Protein AF-0000000080301962 (afdb_homodimer)

InterPro domains:
  IPR038765 Papain-like cysteine peptidase superfamily [SSF54001] (16-152)

Radius of gyration: 23.12 Å; Cα contacts (8 Å, |Δi|>4): 448; chains: 2; bounding box: 55×65×59 Å

pLDDT: mean 77.44, std 20.96, range [24.98, 98.06]

Organism: Piscinibacter sakaiensis (NCBI:txid1547922)

Secondary structure (DSSP, 8-state):
-HHHHHHHHHHTT--HHHHT-----EEEETTEEEEEETTEEEEEEGGGGTSSS----EEEETTS-HHHHHHHHHHHHTT---S--HHHHHHHHHHHHTT---S--HHHHHHHHHHHHHHHHHHHHHHHHS--S-TT-SS---HHHHHH-TTEEEEPGGGGS--TT-/-HHHHHHHHHHTT--HHHHT-----EEEETTEEEEEETTEEEEEEGGGGTSSS----EEEETTS-HHHHHHHHHHHHTT---S--HHHHHHHHHHHHTT---S--HHHHHHHHHHHHHHHHHHHHHHHHS--S-TT-SS---HHHHHH-TTEEEEP-GGGS--TT-

Solvent-accessible surface area (backbone atoms only — not comparable to full-atom values): 18555 Å² total; per-residue (Å²): 112,55,66,58,38,23,49,53,32,42,73,71,67,41,55,70,83,36,14,68,45,62,71,37,65,38,69,61,56,93,61,28,27,40,33,40,51,100,84,44,34,43,79,44,54,51,60,72,54,65,62,73,90,60,86,82,83,50,69,42,51,76,85,47,50,72,50,53,51,47,47,26,31,33,48,40,33,66,52,32,46,29,60,63,52,52,62,53,49,46,43,45,48,45,44,60,66,62,52,78,66,75,74,92,58,60,65,61,51,52,38,49,62,43,11,43,19,27,32,43,50,47,52,17,41,22,72,69,66,77,44,70,77,56,88,76,42,83,77,46,40,30,31,31,54,61,61,66,27,81,71,40,41,78,49,82,63,61,78,77,44,74,62,80,80,116,112,53,66,61,40,25,51,52,32,40,73,71,67,42,54,71,86,35,14,67,45,60,72,38,64,38,70,60,56,95,61,28,26,40,32,40,48,97,80,43,34,43,78,42,54,52,59,71,54,62,66,69,89,59,85,84,83,50,68,41,50,76,86,47,51,73,48,52,51,47,48,25,31,32,48,42,34,66,53,32,45,28,60,62,54,52,60,53,50,45,43,46,47,44,44,59,65,62,53,79,77,77,74,90,59,60,65,60,51,51,36,48,62,44,12,42,20,26,32,44,51,46,51,17,41,22,73,70,64,78,45,71,78,56,88,76,45,82,76,45,39,31,31,33,52,61,62,65,27,81,70,40,40,79,48,85,64,63,79,77,46,74,64,79,80,116

Sequence (332 aa):
MSKAIEHVQLTAGFDAWHAQWHHAAVYVGNNLICEAQLWGVRIASVFKYAAGTHLIRFRRDTALDDLGSCKVALEAALKLRYGYDWRSVVQLLTQAKWGWRGGSGRPRQLSERATLCSQLYADAYGVVTASTLDSRAEAGVTPAHLSVNKTLSDLPMAWLSLDPSHMSKAIEHVQLTAGFDAWHAQWHHAAVYVGNNLICEAQLWGVRIASVFKYAAGTHLIRFRRDTALDDLGSCKVALEAALKLRYGYDWRSVVQLLTQAKWGWRGGSGRPRQLSERATLCSQLYADAYGVVTASTLDSRAEAGVTPAHLSVNKTLSDLPMAWLSLDPSH

Foldseek 3Di:
DQVLQLVVCVVVPFDNVLSNDQADWQDQDPQKTWWQAPQFIDIDGVCVQVPDDDDDWDKDQPVDDPVLSNQLSVQLVVRRDDDRCVVVVVVVVCCVVVCPDDDPPPPLVSLCRQARGVQSSQVSNCVSPVDGQDPPPPNHQGSSSVVVGPSMDTDDPCVVPPPVPD/DQVLQLVVCVVVPFDNVLSNDQADWQDQDPQKTWWAAPQFIDIDGVCVQVPDDDDDWDKDQPVDDPVLSNQLSVQLVVRRDDDRCVVVVVVVVCCVPVCPDDDPPPPLVSLCRQARGVQSSQVSNCVSPVDGQDPPCPNHQGSSSVVVGPSMDTDDPCVVVPPVPD

Structure (mmCIF, N/CA/C/O backbone):
data_AF-0000000080301962-model_v1
#
loop_
_entity.id
_entity.type
_entity.pdbx_description
1 polymer 'Gll2269 protein'
#
loop_
_atom_site.group_PDB
_atom_site.id
_atom_site.type_symbol
_atom_site.label_atom_id
_atom_site.label_alt_id
_atom_site.label_comp_id
_atom_site.label_asym_id
_atom_site.label_entity_id
_atom_site.label_seq_id
_atom_site.pdbx_PDB_ins_code
_atom_site.Cartn_x
_atom_site.Cartn_y
_atom_site.Cartn_z
_atom_site.occupancy
_atom_site.B_iso_or_equiv
_atom_site.auth_seq_id
_atom_site.auth_comp_id
_atom_site.auth_asym_id
_atom_site.auth_atom_id
_atom_site.pdbx_PDB_model_num
ATOM 1 N N . MET A 1 1 ? -11.945 -24.797 0.533 1 58.84 1 MET A N 1
ATOM 2 C CA . MET A 1 1 ? -11.586 -23.906 -0.571 1 58.84 1 MET A CA 1
ATOM 3 C C . MET A 1 1 ? -10.281 -24.344 -1.22 1 58.84 1 MET A C 1
ATOM 5 O O . MET A 1 1 ? -10.195 -24.453 -2.445 1 58.84 1 MET A O 1
ATOM 9 N N . SER A 1 2 ? -9.438 -24.969 -0.532 1 75.06 2 SER A N 1
ATOM 10 C CA . SER A 1 2 ? -8.133 -25.375 -1.038 1 75.06 2 SER A CA 1
ATOM 11 C C . SER A 1 2 ? -8.25 -26.562 -1.98 1 75.06 2 SER A C 1
ATOM 13 O O . SER A 1 2 ? -7.676 -26.562 -3.072 1 75.06 2 SER A O 1
ATOM 15 N N . LYS A 1 3 ? -9.195 -27.469 -1.658 1 79.38 3 LYS A N 1
ATOM 16 C CA . LYS A 1 3 ? -9.312 -28.656 -2.496 1 79.38 3 LYS A CA 1
ATOM 17 C C . LYS A 1 3 ? -9.953 -28.328 -3.842 1 79.38 3 LYS A C 1
ATOM 19 O O . LYS A 1 3 ? -9.586 -28.906 -4.867 1 79.38 3 LYS A O 1
ATOM 24 N N . ALA A 1 4 ? -10.836 -27.438 -3.799 1 83.44 4 ALA A N 1
ATOM 25 C CA . ALA A 1 4 ? -11.492 -27.016 -5.027 1 83.44 4 ALA A CA 1
ATOM 26 C C . ALA A 1 4 ? -10.508 -26.328 -5.969 1 83.44 4 ALA A C 1
ATOM 28 O O . ALA A 1 4 ? -10.516 -26.578 -7.176 1 83.44 4 ALA A O 1
ATOM 29 N N . ILE A 1 5 ? -9.656 -25.594 -5.473 1 87.06 5 ILE A N 1
ATOM 30 C CA . ILE A 1 5 ? -8.664 -24.891 -6.277 1 87.06 5 ILE A CA 1
ATOM 31 C C . ILE A 1 5 ? -7.691 -25.891 -6.891 1 87.06 5 ILE A C 1
ATOM 33 O O . ILE A 1 5 ? -7.367 -25.812 -8.078 1 87.06 5 ILE A O 1
ATOM 37 N N . GLU A 1 6 ? -7.305 -26.812 -6.098 1 91.81 6 GLU A N 1
ATOM 38 C CA . GLU A 1 6 ? -6.422 -27.859 -6.613 1 91.81 6 GLU A CA 1
ATOM 39 C C . GLU A 1 6 ? -7.07 -28.609 -7.773 1 91.81 6 GLU A C 1
ATOM 41 O O . GLU A 1 6 ? -6.438 -28.844 -8.805 1 91.81 6 GLU A O 1
ATOM 46 N N . HIS A 1 7 ? -8.281 -28.938 -7.551 1 89.56 7 HIS A N 1
ATOM 47 C CA . HIS A 1 7 ? -9.008 -29.672 -8.578 1 89.56 7 HIS A CA 1
ATOM 48 C C . HIS A 1 7 ? -9.102 -28.859 -9.867 1 89.56 7 HIS A C 1
ATOM 50 O O . HIS A 1 7 ? -8.852 -29.391 -10.953 1 89.56 7 HIS A O 1
ATOM 56 N N . VAL A 1 8 ? -9.391 -27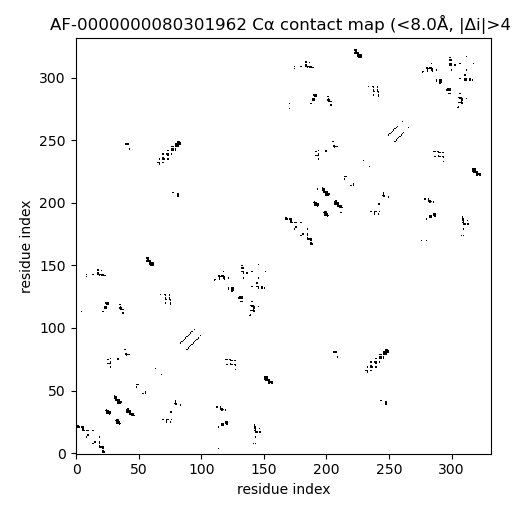.656 -9.789 1 86.44 8 VAL A N 1
ATOM 57 C CA . VAL A 1 8 ? -9.516 -26.781 -10.945 1 86.44 8 VAL A CA 1
ATOM 58 C C . VAL A 1 8 ? -8.172 -26.656 -11.656 1 86.44 8 VAL A C 1
ATOM 60 O O . VAL A 1 8 ? -8.102 -26.703 -12.891 1 86.44 8 VAL A O 1
ATOM 63 N N . GLN A 1 9 ? -7.16 -26.656 -10.922 1 90.5 9 GLN A N 1
ATOM 64 C CA . GLN A 1 9 ? -5.832 -26.5 -11.5 1 90.5 9 GLN A CA 1
ATOM 65 C C . GLN A 1 9 ? -5.367 -27.797 -12.164 1 90.5 9 GLN A C 1
ATOM 67 O O . GLN A 1 9 ? -4.734 -27.766 -13.227 1 90.5 9 GLN A O 1
ATOM 72 N N . LEU A 1 10 ? -5.82 -28.891 -11.594 1 93.19 10 LEU A N 1
ATOM 73 C CA . LEU A 1 10 ? -5.535 -30.172 -12.227 1 93.19 10 LEU A CA 1
ATOM 74 C C . LEU A 1 10 ? -6.293 -30.312 -13.539 1 93.19 10 LEU A C 1
ATOM 76 O O . LEU A 1 10 ? -5.723 -30.719 -14.547 1 93.19 10 LEU A O 1
ATOM 80 N N . THR A 1 11 ? -7.457 -29.859 -13.523 1 90.25 11 THR A N 1
ATOM 81 C CA . THR A 1 11 ? -8.297 -29.969 -14.703 1 90.25 11 THR A CA 1
ATOM 82 C C . THR A 1 11 ? -7.816 -29.016 -15.797 1 90.25 11 THR A C 1
ATOM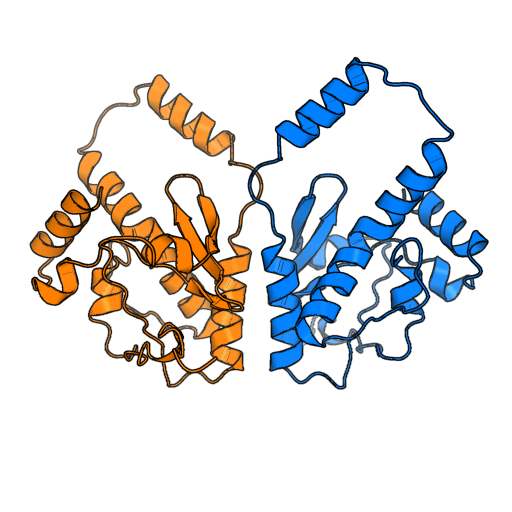 84 O O . THR A 1 11 ? -7.957 -29.297 -16.984 1 90.25 11 THR A O 1
ATOM 87 N N . ALA A 1 12 ? -7.168 -27.984 -15.406 1 87.56 12 ALA A N 1
ATOM 88 C CA . ALA A 1 12 ? -6.637 -27 -16.344 1 87.56 12 ALA A CA 1
ATOM 89 C C . ALA A 1 12 ? -5.305 -27.469 -16.922 1 87.56 12 ALA A C 1
ATOM 91 O O . ALA A 1 12 ? -4.723 -26.781 -17.781 1 87.56 12 ALA A O 1
ATOM 92 N N . GLY A 1 13 ? -4.742 -28.625 -16.453 1 91.94 13 GLY A N 1
ATOM 93 C CA . GLY A 1 13 ? -3.592 -29.234 -17.078 1 91.94 13 GLY A CA 1
ATOM 94 C C . GLY A 1 13 ? -2.312 -29.078 -16.281 1 91.94 13 GLY A C 1
ATOM 95 O O . GLY A 1 13 ? -1.243 -29.516 -16.719 1 91.94 13 GLY A O 1
ATOM 96 N N . PHE A 1 14 ? -2.393 -28.5 -15.125 1 93.56 14 PHE A N 1
ATOM 97 C CA . PHE A 1 14 ? -1.199 -28.375 -14.297 1 93.56 14 PHE A CA 1
ATOM 98 C C . PHE A 1 14 ? -0.858 -29.719 -13.648 1 93.56 14 PHE A C 1
ATOM 100 O O . PHE A 1 14 ? -1.753 -30.469 -13.266 1 93.56 14 PHE A O 1
ATOM 107 N N . ASP A 1 15 ? 0.478 -29.953 -13.602 1 96.31 15 ASP A N 1
ATOM 108 C CA . ASP A 1 15 ? 0.857 -31.172 -12.891 1 96.31 15 ASP A CA 1
ATOM 109 C C . ASP A 1 15 ? 0.632 -31.016 -11.383 1 96.31 15 ASP A C 1
ATOM 111 O O . ASP A 1 15 ? 0.307 -29.938 -10.906 1 96.31 15 ASP A O 1
ATOM 115 N N . ALA A 1 16 ? 0.796 -32.094 -10.633 1 95.88 16 ALA A N 1
ATOM 116 C CA . ALA A 1 16 ? 0.448 -32.156 -9.211 1 95.88 16 ALA A CA 1
ATOM 117 C C . ALA A 1 16 ? 1.314 -31.219 -8.391 1 95.88 16 ALA A C 1
ATOM 119 O O . ALA A 1 16 ? 0.845 -30.625 -7.418 1 95.88 16 ALA A O 1
ATOM 120 N N . TRP A 1 17 ? 2.557 -31.047 -8.766 1 95.94 17 TRP A N 1
ATOM 121 C CA . TRP A 1 17 ? 3.482 -30.203 -8.023 1 95.94 17 TRP A CA 1
ATOM 122 C C . TRP A 1 17 ? 3.025 -28.75 -8.039 1 95.94 17 TRP A C 1
ATOM 124 O O . TRP A 1 17 ? 3.086 -28.062 -7.016 1 95.94 17 TRP A O 1
ATOM 134 N N . HIS A 1 18 ? 2.57 -28.344 -9.125 1 95.88 18 HIS A N 1
ATOM 135 C CA . HIS A 1 18 ? 2.15 -26.953 -9.258 1 95.88 18 HIS A CA 1
ATOM 136 C C . HIS A 1 18 ? 0.694 -26.781 -8.852 1 95.88 18 HIS A C 1
ATOM 138 O O . HIS A 1 18 ? 0.319 -25.734 -8.312 1 95.88 18 HIS A O 1
ATOM 144 N N . ALA A 1 19 ? -0.125 -27.766 -9.023 1 94.81 19 ALA A N 1
ATOM 145 C CA . ALA A 1 19 ? -1.556 -27.688 -8.742 1 94.81 19 ALA A CA 1
ATOM 146 C C . ALA A 1 19 ? -1.821 -27.672 -7.242 1 94.81 19 ALA A C 1
ATOM 148 O O . ALA A 1 19 ? -2.902 -27.281 -6.801 1 94.81 19 ALA A O 1
ATOM 149 N N . GLN A 1 20 ? -0.903 -28.016 -6.426 1 94.94 20 GLN A N 1
ATOM 150 C CA . GLN A 1 20 ? -1.106 -28.156 -4.988 1 94.94 20 GLN A CA 1
ATOM 151 C C . GLN A 1 20 ? -1.169 -26.797 -4.309 1 94.94 20 GLN A C 1
ATOM 153 O O . GLN A 1 20 ? -1.611 -26.688 -3.162 1 94.94 20 GLN A O 1
ATOM 158 N N . TRP A 1 21 ? -0.683 -25.75 -4.934 1 94.38 21 TRP A N 1
ATOM 159 C CA . TRP A 1 21 ? -0.681 -24.422 -4.352 1 94.38 21 TRP A CA 1
ATOM 160 C C . TRP A 1 21 ? -2.061 -23.781 -4.453 1 94.38 21 TRP A C 1
ATOM 162 O O . TRP A 1 21 ? -2.613 -23.656 -5.551 1 94.38 21 TRP A O 1
ATOM 172 N N . HIS A 1 22 ? -2.58 -23.281 -3.326 1 90.38 22 HIS A N 1
ATOM 173 C CA . HIS A 1 22 ? -3.973 -22.844 -3.348 1 90.38 22 HIS A CA 1
ATOM 174 C C . HIS A 1 22 ? -4.098 -21.375 -2.98 1 90.38 22 HIS A C 1
ATOM 176 O O . HIS A 1 22 ? -5.176 -20.781 -3.115 1 90.38 22 HIS A O 1
ATOM 182 N N . HIS A 1 23 ? -3.053 -20.812 -2.43 1 91 23 HIS A N 1
ATOM 183 C CA . HIS A 1 23 ? -3.076 -19.391 -2.062 1 91 23 HIS A CA 1
ATOM 184 C C . HIS A 1 23 ? -1.78 -18.703 -2.463 1 91 23 HIS A C 1
ATOM 186 O O . HIS A 1 23 ? -0.72 -19.328 -2.502 1 91 23 HIS A O 1
ATOM 192 N N . ALA A 1 24 ? -1.887 -17.469 -2.811 1 94.25 24 ALA A N 1
ATOM 193 C CA . ALA A 1 24 ? -0.731 -16.625 -3.092 1 94.25 24 ALA A CA 1
ATOM 194 C C . ALA A 1 24 ? -0.891 -15.25 -2.451 1 94.25 24 ALA A C 1
ATOM 196 O O . ALA A 1 24 ? -2.01 -14.75 -2.303 1 94.25 24 ALA A O 1
ATOM 197 N N . ALA A 1 25 ? 0.19 -14.727 -2.07 1 94.88 25 ALA A N 1
ATOM 198 C CA . ALA A 1 25 ? 0.242 -13.398 -1.47 1 94.88 25 ALA A CA 1
ATOM 199 C C . ALA A 1 25 ? 1.499 -12.648 -1.901 1 94.88 25 ALA A C 1
ATOM 201 O O . ALA A 1 25 ? 2.416 -13.242 -2.473 1 94.88 25 ALA A O 1
ATOM 202 N N . VAL A 1 26 ? 1.473 -11.352 -1.676 1 96.5 26 VAL A N 1
ATOM 203 C CA . VAL A 1 26 ? 2.623 -10.508 -1.988 1 96.5 26 VAL A CA 1
ATOM 204 C C . VAL A 1 26 ? 3.34 -10.109 -0.699 1 96.5 26 VAL A C 1
ATOM 206 O O . VAL A 1 26 ? 2.734 -9.523 0.198 1 96.5 26 VAL A O 1
ATOM 209 N N . TYR A 1 27 ? 4.617 -10.555 -0.625 1 95.94 27 TYR A N 1
ATOM 210 C CA . TYR A 1 27 ? 5.422 -10.086 0.499 1 95.94 27 TYR A CA 1
ATOM 211 C C . TYR A 1 27 ? 5.688 -8.594 0.401 1 95.94 27 TYR A C 1
ATOM 213 O O . TYR A 1 27 ? 6.129 -8.102 -0.641 1 95.94 27 TYR A O 1
ATOM 221 N N . VAL A 1 28 ? 5.414 -7.871 1.499 1 96 28 VAL A N 1
ATOM 222 C CA . VAL A 1 28 ? 5.527 -6.418 1.414 1 96 28 VAL A CA 1
ATOM 223 C C . VAL A 1 28 ? 6.543 -5.918 2.438 1 96 28 VAL A C 1
ATOM 225 O O . VAL A 1 28 ? 6.621 -4.719 2.715 1 96 28 VAL A O 1
ATOM 228 N N . GLY A 1 29 ? 7.324 -6.785 3.002 1 91.94 29 GLY A N 1
ATOM 229 C CA . GLY A 1 29 ? 8.367 -6.406 3.938 1 91.94 29 GLY A CA 1
ATOM 230 C C . GLY A 1 29 ? 7.949 -6.535 5.391 1 91.94 29 GLY A C 1
ATOM 231 O O . GLY A 1 29 ? 6.758 -6.613 5.691 1 91.94 29 GLY A O 1
ATOM 232 N N . ASN A 1 30 ? 8.953 -6.645 6.238 1 90.38 30 ASN A N 1
ATOM 233 C CA . ASN A 1 30 ? 8.766 -6.664 7.684 1 90.38 30 ASN A CA 1
ATOM 234 C C . ASN A 1 30 ? 7.832 -7.793 8.109 1 90.38 30 ASN A C 1
ATOM 236 O O . ASN A 1 30 ? 6.922 -7.582 8.914 1 90.38 30 ASN A O 1
ATOM 240 N N . ASN A 1 31 ? 7.938 -8.891 7.449 1 90.56 31 ASN A N 1
ATOM 241 C CA . ASN A 1 31 ? 7.191 -10.109 7.742 1 90.56 31 ASN A CA 1
ATOM 242 C C . ASN A 1 31 ? 5.699 -9.93 7.473 1 90.56 31 ASN A C 1
ATOM 244 O O . ASN A 1 31 ? 4.867 -10.602 8.086 1 90.56 31 ASN A O 1
ATOM 248 N N . LEU A 1 32 ? 5.383 -8.961 6.617 1 93.06 32 LEU A N 1
ATOM 249 C CA . LEU A 1 32 ? 3.988 -8.734 6.242 1 93.06 32 LEU A CA 1
ATOM 250 C C . LEU A 1 32 ? 3.736 -9.172 4.801 1 93.06 32 LEU A C 1
ATOM 252 O O . LEU A 1 32 ? 4.633 -9.086 3.959 1 93.06 32 LEU A O 1
ATOM 256 N N . ILE A 1 33 ? 2.484 -9.625 4.621 1 93.88 33 ILE A N 1
ATOM 257 C CA . ILE A 1 33 ? 2.033 -9.984 3.281 1 93.88 33 ILE A CA 1
ATOM 258 C C . ILE A 1 33 ? 0.735 -9.242 2.961 1 93.88 33 ILE A C 1
ATOM 260 O O . ILE A 1 33 ? -0.041 -8.922 3.863 1 93.88 33 ILE A O 1
ATOM 264 N N . CYS A 1 34 ? 0.594 -8.914 1.737 1 93.06 34 CYS A N 1
ATOM 265 C CA . CYS A 1 34 ? -0.642 -8.398 1.16 1 93.06 34 CYS A CA 1
ATOM 266 C C . CYS A 1 34 ? -1.386 -9.484 0.399 1 93.06 34 CYS A C 1
ATOM 268 O O . CYS A 1 34 ? -0.834 -10.094 -0.521 1 93.06 34 CYS A O 1
ATOM 270 N N . GLU A 1 35 ? -2.643 -9.742 0.749 1 91.31 35 GLU A N 1
ATOM 271 C CA . GLU A 1 35 ? -3.35 -10.852 0.128 1 91.31 35 GLU A CA 1
ATOM 272 C C . GLU A 1 35 ? -4.805 -10.492 -0.165 1 91.31 35 GLU A C 1
ATOM 274 O O . GLU A 1 35 ? -5.43 -9.75 0.594 1 91.31 35 GLU A O 1
ATOM 279 N N . ALA A 1 36 ? -5.215 -11.047 -1.305 1 86.88 36 ALA A N 1
ATOM 280 C CA . ALA A 1 36 ? -6.613 -10.891 -1.694 1 86.88 36 ALA A CA 1
ATOM 281 C C . ALA A 1 36 ? -7.453 -12.062 -1.188 1 86.88 36 ALA A C 1
ATOM 283 O O . ALA A 1 36 ? -7.051 -13.219 -1.307 1 86.88 36 ALA A O 1
ATOM 284 N N . GLN A 1 37 ? -8.547 -11.672 -0.571 1 80.12 37 GLN A N 1
ATOM 285 C CA . GLN A 1 37 ? -9.57 -12.617 -0.146 1 80.12 37 GLN A CA 1
ATOM 286 C C . GLN A 1 37 ? -10.938 -12.242 -0.718 1 80.12 37 GLN A C 1
ATOM 288 O O . GLN A 1 37 ? -11.055 -11.266 -1.462 1 80.12 37 GLN A O 1
ATOM 293 N N . LEU A 1 38 ? -11.867 -13.109 -0.438 1 71.12 38 LEU A N 1
ATOM 294 C CA . LEU A 1 38 ? -13.203 -12.906 -0.981 1 71.12 38 LEU A CA 1
ATOM 295 C C . LEU A 1 38 ? -13.711 -11.508 -0.65 1 71.12 38 LEU A C 1
ATOM 297 O O . LEU A 1 38 ? -14.391 -10.875 -1.468 1 71.12 38 LEU A O 1
ATOM 301 N N . TRP A 1 39 ? -13.273 -11.008 0.467 1 69.12 39 TRP A N 1
ATOM 302 C CA . TRP A 1 39 ? -13.859 -9.758 0.927 1 69.12 39 TRP A CA 1
ATOM 303 C C . TRP A 1 39 ? -12.922 -8.586 0.652 1 69.12 39 TRP A C 1
ATOM 305 O O . TRP A 1 39 ? -13.219 -7.445 1.007 1 69.12 39 TRP A O 1
ATOM 315 N N . GLY A 1 40 ? -11.828 -8.75 0.082 1 76.81 40 GLY A N 1
ATOM 316 C CA . GLY A 1 40 ? -10.93 -7.664 -0.275 1 76.81 40 GLY A CA 1
ATOM 317 C C . GLY A 1 40 ? -9.469 -7.996 -0.037 1 76.81 40 GLY A C 1
ATOM 318 O O . GLY A 1 40 ? -9.125 -9.148 0.239 1 76.81 40 GLY A O 1
ATOM 319 N N . VAL A 1 41 ? -8.688 -7.031 -0.208 1 86.5 41 VAL A N 1
ATOM 320 C CA . VAL A 1 41 ? -7.25 -7.16 -0.002 1 86.5 41 VAL A CA 1
ATOM 321 C C . VAL A 1 41 ? -6.895 -6.746 1.425 1 86.5 41 VAL A C 1
ATOM 323 O O . VAL A 1 41 ? -7.414 -5.758 1.94 1 86.5 41 VAL A O 1
ATOM 326 N N . ARG A 1 42 ? -6.031 -7.555 2.023 1 85.25 42 ARG A N 1
ATOM 327 C CA . ARG A 1 42 ? -5.66 -7.273 3.408 1 85.25 42 ARG A CA 1
ATOM 328 C C . ARG A 1 42 ? -4.172 -7.516 3.635 1 85.25 42 ARG A C 1
ATOM 330 O O . ARG A 1 42 ? -3.512 -8.172 2.828 1 85.25 42 ARG A O 1
ATOM 337 N N . ILE A 1 43 ? -3.76 -6.906 4.785 1 89.25 43 ILE A N 1
ATOM 338 C CA . ILE A 1 43 ? -2.398 -7.16 5.25 1 89.25 43 ILE A CA 1
ATOM 339 C C . ILE A 1 43 ? -2.42 -8.188 6.375 1 89.25 43 ILE A C 1
ATOM 341 O O . ILE A 1 43 ? -3.287 -8.148 7.25 1 89.25 43 ILE A O 1
ATOM 345 N N . ALA A 1 44 ? -1.454 -9.156 6.363 1 88.12 44 ALA A N 1
ATOM 346 C CA . ALA A 1 44 ? -1.306 -10.164 7.406 1 88.12 44 ALA A CA 1
ATOM 347 C C . ALA A 1 44 ? 0.165 -10.492 7.645 1 88.12 44 ALA A C 1
ATOM 349 O O . ALA A 1 44 ? 1.021 -10.188 6.812 1 88.12 44 ALA A O 1
ATOM 350 N N . SER A 1 45 ? 0.386 -10.969 8.797 1 89.88 45 SER A N 1
ATOM 351 C CA . SER A 1 45 ? 1.729 -11.477 9.055 1 89.88 45 SER A CA 1
ATOM 352 C C . SER A 1 45 ? 1.989 -12.773 8.289 1 89.88 45 SER A C 1
ATOM 354 O O . SER A 1 45 ? 1.107 -13.625 8.195 1 89.88 45 SER A O 1
ATOM 356 N N . VAL A 1 46 ? 3.279 -12.922 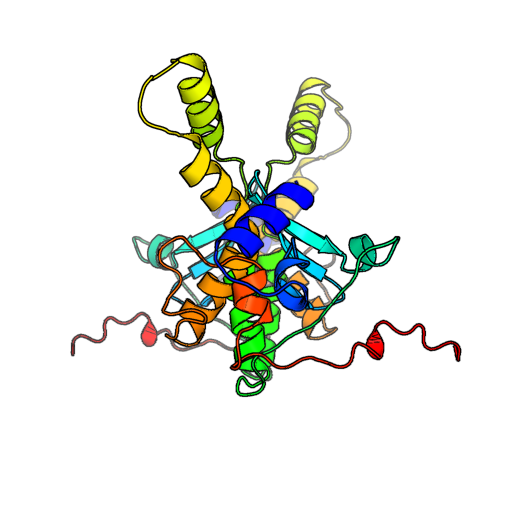7.828 1 87.62 46 VAL A N 1
ATOM 357 C CA . VAL A 1 46 ? 3.66 -14.164 7.16 1 87.62 46 VAL A CA 1
ATOM 358 C C . VAL A 1 46 ? 3.582 -15.328 8.148 1 87.62 46 VAL A C 1
ATOM 360 O O . VAL A 1 46 ? 3.381 -16.484 7.746 1 87.62 46 VAL A O 1
ATOM 363 N N . PHE A 1 47 ? 3.686 -15.07 9.383 1 86.19 47 PHE A N 1
ATOM 364 C CA . PHE A 1 47 ? 3.734 -16.109 10.414 1 86.19 47 PHE A CA 1
ATOM 365 C C . PHE A 1 47 ? 2.369 -16.75 10.594 1 86.19 47 PHE A C 1
ATOM 367 O O . PHE A 1 47 ? 2.262 -17.828 11.18 1 86.19 47 PHE A O 1
ATOM 374 N N . LYS A 1 48 ? 1.336 -16.047 10.188 1 83.5 48 LYS A N 1
ATOM 375 C CA . LYS A 1 48 ? 0.009 -16.656 10.148 1 83.5 48 LYS A CA 1
ATOM 376 C C . LYS A 1 48 ? 0.045 -18 9.43 1 83.5 48 LYS A C 1
ATOM 378 O O . LYS A 1 48 ? -0.745 -18.891 9.742 1 83.5 48 LYS A O 1
ATOM 383 N N . TYR A 1 49 ? 0.94 -18.141 8.484 1 83.44 49 TYR A N 1
ATOM 384 C CA . TYR A 1 49 ? 1.014 -19.359 7.68 1 83.44 49 TYR A CA 1
ATOM 385 C C . TYR A 1 49 ? 2.17 -20.234 8.125 1 83.44 49 TYR A C 1
ATOM 387 O O . TYR A 1 49 ? 2.383 -21.328 7.574 1 83.44 49 TYR A O 1
ATOM 395 N N . ALA A 1 50 ? 2.914 -19.672 9.055 1 77.56 50 ALA A N 1
ATOM 396 C CA . ALA A 1 50 ? 4.039 -20.453 9.562 1 77.56 50 ALA A CA 1
ATOM 397 C C . ALA A 1 50 ? 3.566 -21.5 10.57 1 77.56 50 ALA A C 1
ATOM 399 O O . ALA A 1 50 ? 4.23 -22.531 10.766 1 77.56 50 ALA A O 1
ATOM 400 N N . ALA A 1 51 ? 2.395 -21.047 11.141 1 70.62 51 ALA A N 1
ATOM 401 C CA . ALA A 1 51 ? 1.862 -21.953 12.164 1 70.62 51 ALA A CA 1
ATOM 402 C C . ALA A 1 51 ? 0.977 -23.031 11.539 1 70.62 51 ALA A C 1
ATOM 404 O O . ALA A 1 51 ? 0.138 -22.734 10.68 1 70.62 51 ALA A O 1
ATOM 405 N N . GLY A 1 52 ? 1.526 -24.266 11.461 1 71.75 52 GLY A N 1
ATOM 406 C CA . GLY A 1 52 ? 0.672 -25.344 11 1 71.75 52 GLY A CA 1
ATOM 407 C C . GLY A 1 52 ? 1.314 -26.188 9.914 1 71.75 52 GLY A C 1
ATOM 408 O O . GLY A 1 52 ? 2.527 -26.406 9.93 1 71.75 52 GLY A O 1
ATOM 409 N N . THR A 1 53 ? 0.31 -26.641 9.023 1 79.06 53 THR A N 1
ATOM 410 C CA . THR A 1 53 ? 0.691 -27.641 8.031 1 79.06 53 THR A CA 1
ATOM 411 C C . THR A 1 53 ? 0.756 -27.016 6.637 1 79.06 53 THR A C 1
ATOM 413 O O . THR A 1 53 ? 0.643 -27.734 5.633 1 79.06 53 THR A O 1
ATOM 416 N N . HIS A 1 54 ? 1.032 -25.719 6.594 1 83.75 54 HIS A N 1
ATOM 417 C CA . HIS A 1 54 ? 1.081 -25.109 5.273 1 83.75 54 HIS A CA 1
ATOM 418 C C . HIS A 1 54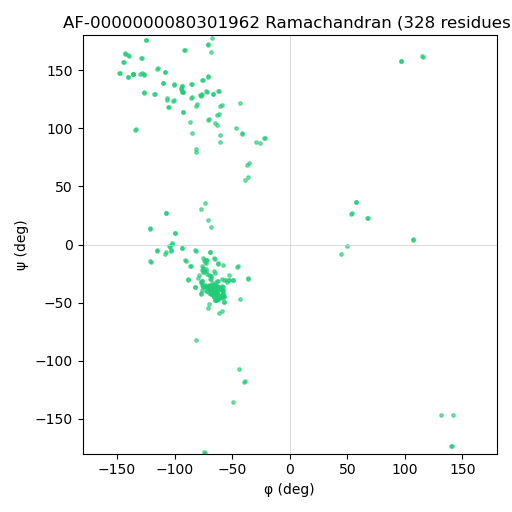 ? 2.455 -25.266 4.637 1 83.75 54 HIS A C 1
ATOM 420 O O . HIS A 1 54 ? 3.479 -25.188 5.32 1 83.75 54 HIS A O 1
ATOM 426 N N . LEU A 1 55 ? 2.438 -25.578 3.369 1 87.88 55 LEU A N 1
ATOM 427 C CA . LEU A 1 55 ? 3.643 -25.469 2.555 1 87.88 55 LEU A CA 1
ATOM 428 C C . LEU A 1 55 ? 3.812 -24.047 2.021 1 87.88 55 LEU A C 1
ATOM 430 O O . LEU A 1 55 ? 2.875 -23.469 1.464 1 87.88 55 LEU A O 1
ATOM 434 N N . ILE A 1 56 ? 4.938 -23.531 2.27 1 90.44 56 ILE A N 1
ATOM 435 C CA . ILE A 1 56 ? 5.203 -22.156 1.859 1 90.44 56 ILE A CA 1
ATOM 436 C C . ILE A 1 56 ? 6.348 -22.125 0.848 1 90.44 56 ILE A C 1
ATOM 438 O O . ILE A 1 56 ? 7.367 -22.797 1.038 1 90.44 56 ILE A O 1
ATOM 442 N N . ARG A 1 57 ? 6.125 -21.484 -0.212 1 92.38 57 ARG A N 1
ATOM 443 C CA . ARG A 1 57 ? 7.121 -21.25 -1.254 1 92.38 57 ARG A CA 1
ATOM 444 C C . ARG A 1 57 ? 7.238 -19.766 -1.583 1 92.38 57 ARG A C 1
ATOM 446 O O . ARG A 1 57 ? 6.227 -19.078 -1.717 1 92.38 57 ARG A O 1
ATOM 453 N N . PHE A 1 58 ? 8.516 -19.25 -1.595 1 93.62 58 PHE A N 1
ATOM 454 C CA . PHE A 1 58 ? 8.766 -17.859 -1.979 1 93.62 58 PHE A CA 1
ATOM 455 C C . PHE A 1 58 ? 9.398 -17.797 -3.365 1 93.62 58 PHE A C 1
ATOM 457 O O . PHE A 1 58 ? 10.406 -18.453 -3.633 1 93.62 58 PHE A O 1
ATOM 464 N N . ARG A 1 59 ? 8.742 -17.016 -4.211 1 95.75 59 ARG A N 1
ATOM 465 C CA . ARG A 1 59 ? 9.273 -16.844 -5.559 1 95.75 59 ARG A CA 1
ATOM 466 C C . ARG A 1 59 ? 9.344 -15.359 -5.922 1 95.75 59 ARG A C 1
ATOM 468 O O . ARG A 1 59 ? 8.508 -14.562 -5.488 1 95.75 59 ARG A O 1
ATOM 475 N N . ARG A 1 60 ? 10.352 -15.016 -6.723 1 94.62 60 ARG A N 1
ATOM 476 C CA . ARG A 1 60 ? 10.539 -13.633 -7.152 1 94.62 60 ARG A CA 1
ATOM 477 C C . ARG A 1 60 ? 11.141 -13.57 -8.547 1 94.62 60 ARG A C 1
ATOM 479 O O . ARG A 1 60 ? 11.812 -14.508 -8.984 1 94.62 60 ARG A O 1
ATOM 486 N N . ASP A 1 61 ? 10.773 -12.562 -9.273 1 96.5 61 ASP A N 1
ATOM 487 C CA . ASP A 1 61 ? 11.523 -12.242 -10.492 1 96.5 61 ASP A CA 1
ATOM 488 C C . ASP A 1 61 ? 12.898 -11.68 -10.156 1 96.5 61 ASP A C 1
ATOM 490 O O . ASP A 1 61 ? 13.023 -10.523 -9.742 1 96.5 61 ASP A O 1
ATOM 494 N N . THR A 1 62 ? 13.93 -12.398 -10.352 1 94.5 62 THR A N 1
ATOM 495 C CA . THR A 1 62 ? 15.281 -12.016 -9.961 1 94.5 62 THR A CA 1
ATOM 496 C C . THR A 1 62 ? 15.828 -10.945 -10.898 1 94.5 62 THR A C 1
ATOM 498 O O . THR A 1 62 ? 16.844 -10.312 -10.602 1 94.5 62 THR A O 1
ATOM 501 N N . ALA A 1 63 ? 15.188 -10.734 -11.984 1 95.94 63 ALA A N 1
ATOM 502 C CA . ALA A 1 63 ? 15.602 -9.672 -12.898 1 95.94 63 ALA A CA 1
ATOM 503 C C . ALA A 1 63 ? 15.211 -8.305 -12.359 1 95.94 63 ALA A C 1
ATOM 505 O O . ALA A 1 63 ? 15.727 -7.277 -12.82 1 95.94 63 ALA A O 1
ATOM 506 N N . LEU A 1 64 ? 14.227 -8.266 -11.453 1 96.06 64 LEU A N 1
ATOM 507 C CA . LEU A 1 64 ? 13.867 -7.008 -10.812 1 96.06 64 LEU A CA 1
ATOM 508 C C . LEU A 1 64 ? 14.867 -6.641 -9.727 1 96.06 64 LEU A C 1
ATOM 510 O O . LEU A 1 64 ? 15.25 -7.488 -8.914 1 96.06 64 LEU A O 1
ATOM 514 N N . ASP A 1 65 ? 15.344 -5.422 -9.812 1 96.69 65 ASP A N 1
ATOM 515 C CA . ASP A 1 65 ? 16.156 -4.949 -8.688 1 96.69 65 ASP A CA 1
ATOM 516 C C . ASP A 1 65 ? 15.281 -4.633 -7.477 1 96.69 65 ASP A C 1
ATOM 518 O O . ASP A 1 65 ? 14.07 -4.848 -7.504 1 96.69 65 ASP A O 1
ATOM 522 N N . ASP A 1 66 ? 15.891 -4.188 -6.426 1 96.31 66 ASP A N 1
ATOM 523 C CA . ASP A 1 66 ? 15.164 -3.939 -5.184 1 96.31 66 ASP A CA 1
ATOM 524 C C . ASP A 1 66 ? 14.062 -2.9 -5.387 1 96.31 66 ASP A C 1
ATOM 526 O O . ASP A 1 66 ? 12.992 -3 -4.789 1 96.31 66 ASP A O 1
ATOM 530 N N . LEU A 1 67 ? 14.359 -1.921 -6.191 1 97.44 67 LEU A N 1
ATOM 531 C CA . LEU A 1 67 ? 13.359 -0.904 -6.473 1 97.44 67 LEU A CA 1
ATOM 532 C C . LEU A 1 67 ? 12.164 -1.507 -7.207 1 97.44 67 LEU A C 1
ATOM 534 O O . LEU A 1 67 ? 11.016 -1.221 -6.871 1 97.44 67 LEU A O 1
ATOM 538 N N . GLY A 1 68 ? 12.461 -2.311 -8.227 1 97.25 68 GLY A N 1
ATOM 539 C CA . GLY A 1 68 ? 11.383 -2.98 -8.938 1 97.25 68 GLY A CA 1
ATOM 540 C C . GLY A 1 68 ? 10.523 -3.848 -8.047 1 97.25 68 GLY A C 1
ATOM 541 O O . GLY A 1 68 ? 9.289 -3.816 -8.133 1 97.25 68 GLY A O 1
ATOM 542 N N . SER A 1 69 ? 11.148 -4.57 -7.172 1 97.38 69 SER A N 1
ATOM 543 C CA . SER A 1 69 ? 10.422 -5.418 -6.234 1 97.38 69 SER A CA 1
ATOM 544 C C . SER A 1 69 ? 9.57 -4.586 -5.277 1 97.38 69 SER A C 1
ATOM 546 O O . SER A 1 69 ? 8.438 -4.953 -4.965 1 97.38 69 SER A O 1
ATOM 548 N N . CYS A 1 70 ? 10.125 -3.533 -4.855 1 97.25 70 CYS A N 1
ATOM 549 C CA . CYS A 1 70 ? 9.391 -2.639 -3.967 1 97.25 70 CYS A CA 1
ATOM 550 C C . CYS A 1 70 ? 8.18 -2.041 -4.676 1 97.25 70 CYS A C 1
ATOM 552 O O . CYS A 1 70 ? 7.105 -1.917 -4.082 1 97.25 70 CYS A O 1
ATOM 554 N N . LYS A 1 71 ? 8.367 -1.666 -5.902 1 98.06 71 LYS A N 1
ATOM 555 C CA . LYS A 1 71 ? 7.258 -1.103 -6.672 1 98.06 71 LYS A CA 1
ATOM 556 C C . LYS A 1 71 ? 6.133 -2.117 -6.836 1 98.06 71 LYS A C 1
ATOM 558 O O . LYS A 1 71 ? 4.953 -1.754 -6.824 1 98.06 71 LYS A O 1
ATOM 563 N N . VAL A 1 72 ? 6.43 -3.377 -7.004 1 97.62 72 VAL A N 1
ATOM 564 C CA . VAL A 1 72 ? 5.402 -4.41 -7.086 1 97.62 72 VAL A CA 1
ATOM 565 C C . VAL A 1 72 ? 4.641 -4.488 -5.766 1 97.62 72 VAL A C 1
ATOM 567 O O . VAL A 1 72 ? 3.41 -4.559 -5.754 1 97.62 72 VAL A O 1
ATOM 570 N N . ALA A 1 73 ? 5.395 -4.5 -4.68 1 97.69 73 ALA A N 1
ATOM 571 C CA . ALA A 1 73 ? 4.77 -4.516 -3.361 1 97.69 73 ALA A CA 1
ATOM 572 C C . ALA A 1 73 ? 3.865 -3.303 -3.166 1 97.69 73 ALA A C 1
ATOM 574 O O . ALA A 1 73 ? 2.754 -3.426 -2.646 1 97.69 73 ALA A O 1
ATOM 575 N N . LEU A 1 74 ? 4.344 -2.146 -3.576 1 97.25 74 LEU A N 1
ATOM 576 C CA . LEU A 1 74 ? 3.562 -0.921 -3.453 1 97.25 74 LEU A CA 1
ATOM 577 C C . LEU A 1 74 ? 2.283 -1.006 -4.277 1 97.25 74 LEU A C 1
ATOM 579 O O . LEU A 1 74 ? 1.197 -0.698 -3.779 1 97.25 74 LEU A O 1
ATOM 583 N N . GLU A 1 75 ? 2.393 -1.461 -5.531 1 95.5 75 GLU A N 1
ATOM 584 C CA . GLU A 1 75 ? 1.217 -1.592 -6.387 1 95.5 75 GLU A CA 1
ATOM 585 C C . GLU A 1 75 ? 0.193 -2.545 -5.777 1 95.5 75 GLU A C 1
ATOM 587 O O . GLU A 1 75 ? -1.014 -2.316 -5.879 1 95.5 75 GLU A O 1
ATOM 592 N N . ALA A 1 76 ? 0.647 -3.584 -5.184 1 94.25 76 ALA A N 1
ATOM 593 C CA . ALA A 1 76 ? -0.261 -4.5 -4.504 1 94.25 76 ALA A CA 1
ATOM 594 C C . ALA A 1 76 ? -0.931 -3.826 -3.311 1 94.25 76 ALA A C 1
ATOM 596 O O . ALA A 1 76 ? -2.141 -3.955 -3.113 1 94.25 76 ALA A O 1
ATOM 597 N N . ALA A 1 77 ? -0.147 -3.102 -2.525 1 93.19 77 ALA A N 1
ATOM 598 C CA . ALA A 1 77 ? -0.652 -2.438 -1.327 1 93.19 77 ALA A CA 1
ATOM 599 C C . ALA A 1 77 ? -1.702 -1.389 -1.682 1 93.19 77 ALA A C 1
ATOM 601 O O . ALA A 1 77 ? -2.627 -1.141 -0.905 1 93.19 77 ALA A O 1
ATOM 602 N N . LEU A 1 78 ? -1.539 -0.797 -2.834 1 91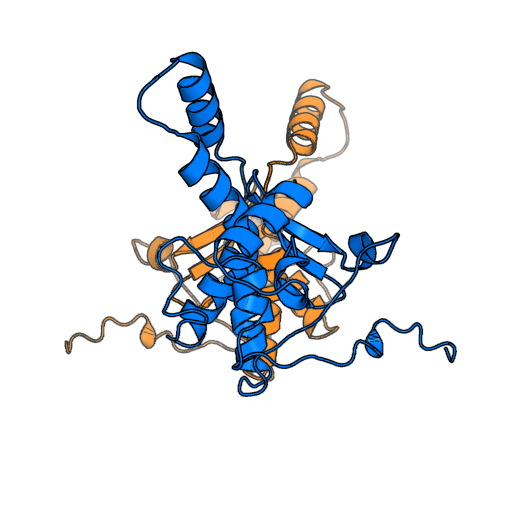.31 78 LEU A N 1
ATOM 603 C CA . LEU A 1 78 ? -2.465 0.248 -3.26 1 91.31 78 LEU A CA 1
ATOM 604 C C . LEU A 1 78 ? -3.84 -0.336 -3.566 1 91.31 78 LEU A C 1
ATOM 606 O O . LEU A 1 78 ? -4.809 0.406 -3.744 1 91.31 78 LEU A O 1
ATOM 610 N N . LYS A 1 79 ? -3.916 -1.638 -3.523 1 86.62 79 LYS A N 1
ATOM 611 C CA . LYS A 1 79 ? -5.203 -2.291 -3.732 1 86.62 79 LYS A CA 1
ATOM 612 C C . LYS A 1 79 ? -5.902 -2.564 -2.402 1 86.62 79 LYS A C 1
ATOM 614 O O . LYS A 1 79 ? -7.027 -3.07 -2.379 1 86.62 79 LYS A O 1
ATOM 619 N N . LEU A 1 80 ? -5.172 -2.211 -1.386 1 80 80 LEU A N 1
ATOM 620 C CA . LEU A 1 80 ? -5.812 -2.299 -0.078 1 80 80 LEU A CA 1
ATOM 621 C C . LEU A 1 80 ? -7.035 -1.391 -0.01 1 80 80 LEU A C 1
ATOM 623 O O . LEU A 1 80 ? -6.988 -0.242 -0.455 1 80 80 LEU A O 1
ATOM 627 N N . ARG A 1 81 ? -8.18 -1.896 -0.284 1 63.31 81 ARG A N 1
ATOM 628 C CA . ARG A 1 81 ? -9.391 -1.092 -0.259 1 63.31 81 ARG A CA 1
ATOM 629 C C . ARG A 1 81 ? -9.914 -0.931 1.165 1 63.31 81 ARG A C 1
ATOM 631 O O . ARG A 1 81 ? -9.93 -1.891 1.939 1 63.31 81 ARG A O 1
ATOM 638 N N . TYR A 1 82 ? -9.938 0.354 1.533 1 50.47 82 TYR A N 1
ATOM 639 C CA . TYR A 1 82 ? -10.68 0.604 2.766 1 50.47 82 TYR A CA 1
ATOM 640 C C . TYR A 1 82 ? -11.938 -0.253 2.83 1 50.47 82 TYR A C 1
ATOM 642 O O . TYR A 1 82 ? -11.992 -1.23 3.58 1 50.47 82 TYR A O 1
ATOM 650 N N . GLY A 1 83 ? -13.172 0.541 2.881 1 44.62 83 GLY A N 1
ATOM 651 C CA . GLY A 1 83 ? -14.531 0.182 3.271 1 44.62 83 GLY A CA 1
ATOM 652 C C . GLY A 1 83 ? -15.133 -0.908 2.404 1 44.62 83 GLY A C 1
ATOM 653 O O . GLY A 1 83 ? -14.742 -1.075 1.248 1 44.62 83 GLY A O 1
ATOM 654 N N . TYR A 1 84 ? -15.32 -2.014 2.992 1 41.75 84 TYR A N 1
ATOM 655 C CA . TYR A 1 84 ? -16.234 -2.977 2.398 1 41.75 84 TYR A CA 1
ATOM 656 C C . TYR A 1 84 ? -17.219 -2.287 1.459 1 41.75 84 TYR A C 1
ATOM 658 O O . TYR A 1 84 ? -17.906 -1.336 1.853 1 41.75 84 TYR A O 1
ATOM 666 N N . ASP A 1 85 ? -16.875 -2.205 0.253 1 40.5 85 ASP A N 1
ATOM 667 C CA . ASP A 1 85 ? -17.922 -1.743 -0.653 1 40.5 85 ASP A CA 1
ATOM 668 C C . ASP A 1 85 ? -19.281 -2.289 -0.241 1 40.5 85 ASP A C 1
ATOM 670 O O . ASP A 1 85 ? -19.656 -3.402 -0.622 1 40.5 85 ASP A O 1
ATOM 674 N N . TRP A 1 86 ? -19.734 -1.844 0.808 1 42.12 86 TRP A N 1
ATOM 675 C CA . TRP A 1 86 ? -21.109 -2.188 1.166 1 42.12 86 TRP A CA 1
ATOM 676 C C . TRP A 1 86 ? -21.984 -2.242 -0.072 1 42.12 86 TRP A C 1
ATOM 678 O O . TRP A 1 86 ? -22.969 -2.984 -0.105 1 42.12 86 TRP A O 1
ATOM 688 N N . ARG A 1 87 ? -21.609 -1.475 -0.988 1 42.03 87 ARG A N 1
ATOM 689 C CA . ARG A 1 87 ? -22.422 -1.548 -2.197 1 42.03 87 ARG A CA 1
ATOM 690 C C . ARG A 1 87 ? -22.25 -2.891 -2.898 1 42.03 87 ARG A C 1
ATOM 692 O O . ARG A 1 87 ? -23.203 -3.469 -3.4 1 42.03 87 ARG A O 1
ATOM 699 N N . SER A 1 88 ? -21.016 -3.307 -2.809 1 42.44 88 SER A N 1
ATOM 700 C CA . SER A 1 88 ? -20.828 -4.609 -3.438 1 42.44 88 SER A CA 1
ATOM 701 C C . SER A 1 88 ? -21.469 -5.723 -2.602 1 42.44 88 SER A C 1
ATOM 703 O O . SER A 1 88 ? -22.047 -6.66 -3.146 1 42.44 88 SER A O 1
ATOM 705 N N . VAL A 1 89 ? -21.266 -5.516 -1.36 1 42.97 89 VAL A N 1
ATOM 706 C CA . VAL A 1 89 ? -21.953 -6.473 -0.494 1 42.97 89 VAL A CA 1
ATOM 707 C C . VAL A 1 89 ? -23.453 -6.316 -0.629 1 42.97 89 VAL A C 1
ATOM 709 O O . VAL A 1 89 ? -24.188 -7.305 -0.731 1 42.97 89 VAL A O 1
ATOM 712 N N . VAL A 1 90 ? -23.844 -5.066 -0.549 1 48.41 90 VAL A N 1
ATOM 713 C CA . VAL A 1 90 ? -25.266 -4.832 -0.776 1 48.41 90 VAL A CA 1
ATOM 714 C C . VAL A 1 90 ? -25.672 -5.34 -2.162 1 48.41 90 VAL A C 1
ATOM 716 O O . VAL A 1 90 ? -26.719 -5.957 -2.328 1 48.41 90 VAL A O 1
ATOM 719 N N . GLN A 1 91 ? -24.75 -5.152 -3.02 1 47.28 91 GLN A N 1
ATOM 720 C CA . GLN A 1 91 ? -25.016 -5.672 -4.355 1 47.28 91 GLN A CA 1
ATOM 721 C C . GLN A 1 91 ? -25.031 -7.199 -4.355 1 47.28 91 GLN A C 1
ATOM 723 O O . GLN A 1 91 ? -25.875 -7.816 -5.004 1 47.28 91 GLN A O 1
ATOM 728 N N . LEU A 1 92 ? -24.156 -7.648 -3.662 1 47.56 92 LEU A N 1
ATOM 729 C CA . LEU A 1 92 ? -24.156 -9.102 -3.539 1 47.56 92 LEU A CA 1
ATOM 730 C C . LEU A 1 92 ? -25.406 -9.586 -2.793 1 47.56 92 LEU A C 1
ATOM 732 O O . LEU A 1 92 ? -26.047 -10.555 -3.207 1 47.56 92 LEU A O 1
ATOM 736 N N . LEU A 1 93 ? -25.625 -8.859 -1.773 1 49.88 93 LEU A N 1
ATOM 737 C CA . LEU A 1 93 ? -26.812 -9.227 -1.007 1 49.88 93 LEU A CA 1
ATOM 738 C C . LEU A 1 93 ? -28.078 -9 -1.822 1 49.88 93 LEU A C 1
ATOM 740 O O . LEU A 1 93 ? -29 -9.82 -1.78 1 49.88 93 LEU A O 1
ATOM 744 N N . THR A 1 94 ? -28.062 -7.918 -2.465 1 52.56 94 THR A N 1
ATOM 745 C CA . THR A 1 94 ? -29.219 -7.629 -3.324 1 52.56 94 THR A CA 1
ATOM 746 C C . THR A 1 94 ? -29.297 -8.648 -4.461 1 52.56 94 THR A C 1
ATOM 748 O O . THR A 1 94 ? -30.391 -9.102 -4.809 1 52.56 94 THR A O 1
ATOM 751 N N . GLN A 1 95 ? -28.125 -8.891 -4.93 1 49.03 95 GLN A N 1
ATOM 752 C CA . GLN A 1 95 ? -28.109 -9.93 -5.957 1 49.03 95 GLN A CA 1
ATOM 753 C C . GLN A 1 95 ? -28.531 -11.281 -5.383 1 49.03 95 GLN A C 1
ATOM 755 O O . GLN A 1 95 ? -29.234 -12.047 -6.047 1 49.03 95 GLN A O 1
ATOM 760 N N . ALA A 1 96 ? -28.016 -11.445 -4.27 1 49.91 96 ALA A N 1
ATOM 761 C CA . ALA A 1 96 ? -28.406 -12.688 -3.609 1 49.91 96 ALA A CA 1
ATOM 762 C C . ALA A 1 96 ? -29.906 -12.711 -3.328 1 49.91 96 ALA A C 1
ATOM 764 O O . ALA A 1 96 ? -30.547 -13.75 -3.461 1 49.91 96 ALA A O 1
ATOM 765 N N . LYS A 1 97 ? -30.312 -11.609 -2.896 1 49.09 97 LYS A N 1
ATOM 766 C CA . LYS A 1 97 ? -31.719 -11.5 -2.566 1 49.09 97 LYS A CA 1
ATOM 767 C C . LYS A 1 97 ? -32.594 -11.531 -3.826 1 49.09 97 LYS A C 1
ATOM 769 O O . LYS A 1 97 ? -33.688 -12.109 -3.832 1 49.09 97 LYS A O 1
ATOM 774 N N . TRP A 1 98 ? -32.125 -10.617 -4.703 1 50.5 98 TRP A N 1
ATOM 775 C CA . TRP A 1 98 ? -33.031 -10.562 -5.844 1 50.5 98 TRP A CA 1
ATOM 776 C C . TRP A 1 98 ? -32.812 -11.75 -6.777 1 50.5 98 TRP A C 1
ATOM 778 O O . TRP A 1 98 ? -33.5 -11.891 -7.789 1 50.5 98 TRP A O 1
ATOM 788 N N . GLY A 1 99 ? -32.438 -12.859 -6.414 1 43.97 99 GLY A N 1
ATOM 789 C CA . GLY A 1 99 ? -32.469 -14.133 -7.117 1 43.97 99 GLY A CA 1
ATOM 790 C C . GLY A 1 99 ? -31.891 -14.055 -8.516 1 43.97 99 GLY A C 1
ATOM 791 O O . GLY A 1 99 ? -32.281 -14.844 -9.391 1 43.97 99 GLY A O 1
ATOM 792 N N . TRP A 1 100 ? -31.422 -12.867 -9.055 1 38.03 100 TRP A N 1
ATOM 793 C CA . TRP A 1 100 ? -31.219 -12.992 -10.492 1 38.03 100 TRP A CA 1
ATOM 794 C C . TRP A 1 100 ? -30.469 -14.281 -10.828 1 38.03 100 TRP A C 1
ATOM 796 O O . TRP A 1 100 ? -29.359 -14.508 -10.352 1 38.03 100 TRP A O 1
ATOM 806 N N . ARG A 1 101 ? -31.172 -15.359 -11.273 1 36.38 101 ARG A N 1
ATOM 807 C CA . ARG A 1 101 ? -31.094 -16.75 -11.711 1 36.38 101 ARG A CA 1
ATOM 808 C C . ARG A 1 101 ? -29.922 -16.969 -12.648 1 36.38 101 ARG A C 1
ATOM 810 O O . ARG A 1 101 ? -29.641 -18.094 -13.055 1 36.38 101 ARG A O 1
ATOM 817 N N . GLY A 1 102 ? -29.75 -16.016 -13.719 1 39.44 102 GLY A N 1
ATOM 818 C CA . GLY A 1 102 ? -29.516 -16.75 -14.953 1 39.44 102 GLY A CA 1
ATOM 819 C C . GLY A 1 102 ? -28.438 -17.812 -14.82 1 39.44 102 GLY A C 1
ATOM 820 O O . GLY A 1 102 ? -27.906 -18.031 -13.734 1 39.44 102 GLY A O 1
ATOM 821 N N . GLY A 1 103 ? -27.438 -17.906 -15.922 1 38.41 103 GLY A N 1
ATOM 822 C CA . GLY A 1 103 ? -26.812 -19.109 -16.438 1 38.41 103 GLY A CA 1
ATOM 823 C C . GLY A 1 103 ? -25.875 -19.766 -15.438 1 38.41 103 GLY A C 1
ATOM 824 O O . GLY A 1 103 ? -25.609 -19.219 -14.375 1 38.41 103 GLY A O 1
ATOM 825 N N . SER A 1 104 ? -25.234 -20.984 -15.781 1 37.16 104 SER A N 1
ATOM 826 C CA . SER A 1 104 ? -24.297 -21.906 -15.148 1 37.16 104 SER A CA 1
ATOM 827 C C . SER A 1 104 ? -23.234 -21.156 -14.359 1 37.16 104 SER A C 1
ATOM 829 O O . SER A 1 104 ? -22.281 -20.609 -14.945 1 37.16 104 SER A O 1
ATOM 831 N N . GLY A 1 105 ? -23.391 -20.391 -13.531 1 42.12 105 GLY A N 1
ATOM 832 C CA . GLY A 1 105 ? -22.734 -19.391 -12.695 1 42.12 105 GLY A CA 1
ATOM 833 C C . GLY A 1 105 ? -21.594 -19.953 -11.883 1 42.12 105 GLY A C 1
ATOM 834 O O . GLY A 1 105 ? -21.047 -19.266 -11.008 1 42.12 105 GLY A O 1
ATOM 835 N N . ARG A 1 106 ? -21.531 -21.297 -11.711 1 43.66 106 ARG A N 1
ATOM 836 C CA . ARG A 1 106 ? -20.516 -21.906 -10.875 1 43.66 106 ARG A CA 1
ATOM 837 C C . ARG A 1 106 ? -19.109 -21.609 -11.414 1 43.66 106 ARG A C 1
ATOM 839 O O . ARG A 1 106 ? -18.172 -21.422 -10.641 1 43.66 106 ARG A O 1
ATOM 846 N N . PRO A 1 107 ? -18.859 -22.062 -12.734 1 44.88 107 PRO A N 1
ATOM 847 C CA . PRO A 1 107 ? -17.453 -22.109 -13.148 1 44.88 107 PRO A CA 1
ATOM 848 C C . PRO A 1 107 ? -16.766 -20.75 -13.031 1 44.88 107 PRO A C 1
ATOM 850 O O . PRO A 1 107 ? -15.586 -20.672 -12.68 1 44.88 107 PRO A O 1
ATOM 853 N N . ARG A 1 108 ? -17.5 -19.672 -13.391 1 49.44 108 ARG A N 1
ATOM 854 C CA . ARG A 1 108 ? -16.906 -18.344 -13.422 1 49.44 108 ARG A CA 1
ATOM 855 C C . ARG A 1 108 ? -16.609 -17.844 -12.008 1 49.44 108 ARG A C 1
ATOM 857 O O . ARG A 1 108 ? -15.57 -17.234 -11.766 1 49.44 108 ARG A O 1
ATOM 864 N N . GLN A 1 109 ? -17.5 -18.25 -11.148 1 51.06 109 GLN A N 1
ATOM 865 C CA . GLN A 1 109 ? -17.312 -17.828 -9.758 1 51.06 109 GLN A CA 1
ATOM 866 C C . GLN A 1 109 ? -16.109 -18.547 -9.141 1 51.06 109 GLN A C 1
ATOM 868 O O . GLN A 1 109 ? -15.32 -17.938 -8.414 1 51.06 109 GLN A O 1
ATOM 873 N N . LEU A 1 110 ? -16.047 -19.922 -9.492 1 49.62 110 LEU A N 1
ATOM 874 C CA . LEU A 1 110 ? -14.93 -20.688 -8.953 1 49.62 110 LEU A CA 1
ATOM 875 C C . LEU A 1 110 ? -13.602 -20.172 -9.516 1 49.62 110 LEU A C 1
ATOM 877 O O . LEU A 1 110 ? -12.602 -20.125 -8.797 1 49.62 110 LEU A O 1
ATOM 881 N N . SER A 1 111 ? -13.75 -19.766 -10.781 1 56.06 111 SER A N 1
ATOM 882 C CA . SER A 1 111 ? -12.547 -19.25 -11.43 1 56.06 111 SER A CA 1
ATOM 883 C C . SER A 1 111 ? -12.133 -17.906 -10.828 1 56.06 111 SER A C 1
ATOM 885 O O . SER A 1 111 ? -10.945 -17.672 -10.594 1 56.06 111 SER A O 1
ATOM 887 N N . GLU A 1 112 ? -13.18 -17.141 -10.516 1 60.34 112 GLU A N 1
ATOM 888 C CA . GLU A 1 112 ? -12.883 -15.82 -9.961 1 60.34 112 GLU A CA 1
ATOM 889 C C . GLU A 1 112 ? -12.25 -15.938 -8.578 1 60.34 112 GLU A C 1
ATOM 891 O O . GLU A 1 112 ? -11.297 -15.219 -8.266 1 60.34 112 GLU A O 1
ATOM 896 N N . ARG A 1 113 ? -12.672 -16.938 -7.895 1 61 113 ARG A N 1
ATOM 897 C CA . ARG A 1 113 ? -12.148 -17.141 -6.547 1 61 113 ARG A CA 1
ATOM 898 C C . ARG A 1 113 ? -10.75 -17.75 -6.594 1 61 113 ARG A C 1
ATOM 900 O O . ARG A 1 113 ? -9.914 -17.469 -5.727 1 61 113 ARG A O 1
ATOM 907 N N . ALA A 1 114 ? -10.633 -18.594 -7.707 1 60.53 114 ALA A N 1
ATOM 908 C CA . ALA A 1 114 ? -9.352 -19.297 -7.836 1 60.53 114 ALA A CA 1
ATOM 909 C C . ALA A 1 114 ? -8.242 -18.344 -8.258 1 60.53 114 ALA A C 1
ATOM 911 O O . ALA A 1 114 ? -7.059 -18.641 -8.086 1 60.53 114 ALA A O 1
ATOM 912 N N . THR A 1 115 ? -8.742 -17.188 -8.672 1 71.69 115 THR A N 1
ATOM 913 C CA . THR A 1 115 ? -7.734 -16.297 -9.25 1 71.69 115 THR A CA 1
ATOM 914 C C . THR A 1 115 ? -7.574 -15.039 -8.406 1 71.69 115 THR A C 1
ATOM 916 O O . THR A 1 115 ? -6.602 -14.297 -8.562 1 71.69 115 THR A O 1
ATOM 919 N N . LEU A 1 116 ? -8.375 -14.922 -7.457 1 77.06 116 LEU A N 1
ATOM 920 C CA . LEU A 1 116 ? -8.438 -13.656 -6.73 1 77.06 116 LEU A CA 1
ATOM 921 C C . LEU A 1 116 ? -7.109 -13.352 -6.047 1 77.06 116 LEU A C 1
ATOM 923 O O . LEU A 1 116 ? -6.562 -12.258 -6.195 1 77.06 116 LEU A O 1
ATOM 927 N N . CYS A 1 117 ? -6.516 -14.352 -5.398 1 85.94 117 CYS A N 1
ATOM 928 C CA . CYS A 1 117 ? -5.316 -14.086 -4.609 1 85.94 117 CYS A CA 1
ATOM 929 C C . CYS A 1 117 ? -4.094 -13.938 -5.512 1 85.94 117 CYS A C 1
ATOM 931 O O . CYS A 1 117 ? -3.33 -12.984 -5.367 1 85.94 117 CYS A O 1
ATOM 933 N N . SER A 1 118 ? -3.982 -14.82 -6.539 1 90.81 118 SER A N 1
ATOM 934 C CA . SER A 1 118 ? -2.824 -14.805 -7.43 1 90.81 118 SER A CA 1
ATOM 935 C C . SER A 1 118 ? -2.898 -13.641 -8.414 1 90.81 118 SER A C 1
ATOM 937 O O . SER A 1 118 ? -1.869 -13.117 -8.836 1 90.81 118 SER A O 1
ATOM 939 N N . GLN A 1 119 ? -4.148 -13.195 -8.633 1 89.94 119 GLN A N 1
ATOM 940 C CA . GLN A 1 119 ? -4.344 -12.078 -9.547 1 89.94 119 GLN A CA 1
ATOM 941 C C . GLN A 1 119 ? -3.775 -10.781 -8.977 1 89.94 119 GLN A C 1
ATOM 943 O O . GLN A 1 119 ? -3.324 -9.914 -9.719 1 89.94 119 GLN A O 1
ATOM 948 N N . LEU A 1 120 ? -3.791 -10.695 -7.66 1 91.06 120 LEU A N 1
ATOM 949 C CA . LEU A 1 120 ? -3.238 -9.516 -7.008 1 91.06 120 LEU A CA 1
ATOM 950 C C . LEU A 1 120 ? -1.782 -9.305 -7.41 1 91.06 120 LEU A C 1
ATOM 952 O O . LEU A 1 120 ? -1.396 -8.195 -7.797 1 91.06 120 LEU A O 1
ATOM 956 N N . TYR A 1 121 ? -0.952 -10.359 -7.328 1 94.75 121 TYR A N 1
ATOM 957 C CA . TYR A 1 121 ? 0.449 -10.266 -7.723 1 94.75 121 TYR A CA 1
ATOM 958 C C . TYR A 1 121 ? 0.574 -9.984 -9.219 1 94.75 121 TYR A C 1
ATOM 960 O O . TYR A 1 121 ? 1.359 -9.125 -9.633 1 94.75 121 TYR A O 1
ATOM 968 N N . ALA A 1 122 ? -0.174 -10.734 -9.984 1 93.44 122 ALA A N 1
ATOM 969 C CA . ALA A 1 122 ? -0.088 -10.602 -11.438 1 93.44 122 ALA A CA 1
ATOM 970 C C . ALA A 1 122 ? -0.386 -9.172 -11.875 1 93.44 122 ALA A C 1
ATOM 972 O O . ALA A 1 122 ? 0.315 -8.617 -12.727 1 93.44 122 ALA A O 1
ATOM 973 N N . ASP A 1 123 ? -1.413 -8.594 -11.336 1 91.94 123 ASP A N 1
ATOM 974 C CA . ASP A 1 123 ? -1.788 -7.223 -11.672 1 91.94 123 ASP A C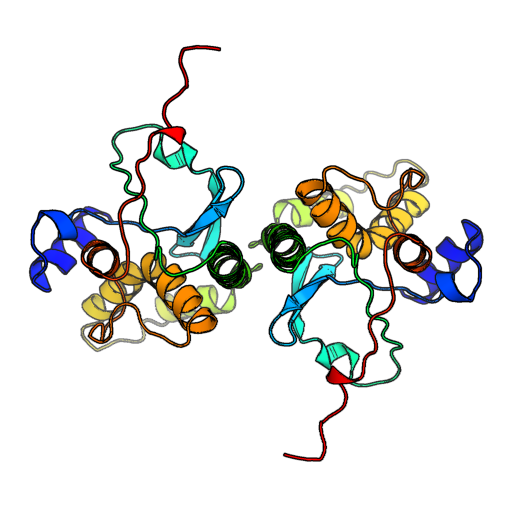A 1
ATOM 975 C C . ASP A 1 123 ? -0.692 -6.234 -11.273 1 91.94 123 ASP A C 1
ATOM 977 O O . ASP A 1 123 ? -0.303 -5.375 -12.07 1 91.94 123 ASP A O 1
ATOM 981 N N . ALA A 1 124 ? -0.219 -6.375 -10.055 1 94.56 124 ALA A N 1
ATOM 982 C CA . ALA A 1 124 ? 0.828 -5.484 -9.57 1 94.56 124 ALA A CA 1
ATOM 983 C C . ALA A 1 124 ? 2.09 -5.598 -10.414 1 94.56 124 ALA A C 1
ATOM 985 O O . ALA A 1 124 ? 2.684 -4.586 -10.797 1 94.56 124 ALA A O 1
ATOM 986 N N . TYR A 1 125 ? 2.477 -6.828 -10.727 1 96.56 125 TYR A N 1
ATOM 987 C CA . TYR A 1 125 ? 3.639 -7.098 -11.562 1 96.56 125 TYR A CA 1
ATOM 988 C C . TYR A 1 125 ? 3.482 -6.457 -12.938 1 96.56 125 TYR A C 1
ATOM 990 O O . TYR A 1 125 ? 4.422 -5.84 -13.453 1 96.56 125 TYR A O 1
ATOM 998 N N . GLY A 1 126 ? 2.35 -6.578 -13.492 1 94.25 126 GLY A N 1
ATOM 999 C CA . GLY A 1 126 ? 2.072 -6.012 -14.805 1 94.25 126 GLY A CA 1
ATOM 1000 C C . GLY A 1 126 ? 2.211 -4.5 -14.844 1 94.25 126 GLY A C 1
ATOM 1001 O O . GLY A 1 126 ? 2.775 -3.949 -15.789 1 94.25 126 GLY A O 1
ATOM 1002 N N . VAL A 1 127 ? 1.691 -3.85 -13.875 1 93 127 VAL A N 1
ATOM 1003 C CA . VAL A 1 127 ? 1.769 -2.395 -13.789 1 93 127 VAL A CA 1
ATOM 1004 C C . VAL A 1 127 ? 3.23 -1.957 -13.742 1 93 127 VAL A C 1
ATOM 1006 O O . VAL A 1 127 ? 3.613 -0.981 -14.391 1 93 127 VAL A O 1
ATOM 1009 N N . VAL A 1 128 ? 4.062 -2.713 -13.039 1 96.25 128 VAL A N 1
ATOM 1010 C CA . VAL A 1 128 ? 5.441 -2.309 -12.789 1 96.25 128 VAL A CA 1
ATOM 1011 C C . VAL A 1 128 ? 6.316 -2.668 -13.984 1 96.25 128 VAL A C 1
ATOM 1013 O O . VAL A 1 128 ? 7.203 -1.901 -14.367 1 96.25 128 VAL A O 1
ATOM 1016 N N . THR A 1 129 ? 6.062 -3.805 -14.633 1 96.19 129 THR A N 1
ATOM 1017 C CA . THR A 1 129 ? 6.996 -4.316 -15.625 1 96.19 129 THR A CA 1
ATOM 1018 C C . THR A 1 129 ? 6.434 -4.145 -17.031 1 96.19 129 THR A C 1
ATOM 1020 O O . THR A 1 129 ? 7.141 -4.363 -18.016 1 96.19 129 THR A O 1
ATOM 1023 N N . ALA A 1 130 ? 5.223 -3.725 -17.141 1 93.06 130 ALA A N 1
ATOM 1024 C CA . ALA A 1 130 ? 4.516 -3.672 -18.422 1 93.06 130 ALA A CA 1
ATOM 1025 C C . ALA A 1 130 ? 4.551 -5.023 -19.125 1 93.06 130 ALA A C 1
ATOM 1027 O O . ALA A 1 130 ? 4.648 -5.09 -20.359 1 93.06 130 ALA A O 1
ATOM 1028 N N . SER A 1 131 ? 4.676 -6.102 -18.297 1 89.81 131 SER A N 1
ATOM 1029 C CA . SER A 1 131 ? 4.695 -7.477 -18.781 1 89.81 131 SER A CA 1
ATOM 1030 C C . SER A 1 131 ? 3.68 -8.336 -18.047 1 89.81 131 SER A C 1
ATOM 1032 O O . SER A 1 131 ? 3.182 -7.945 -16.984 1 89.81 131 SER A O 1
ATOM 1034 N N . THR A 1 132 ? 3.35 -9.414 -18.656 1 86.38 132 THR A N 1
ATOM 1035 C CA . THR A 1 132 ? 2.395 -10.32 -18.031 1 86.38 132 THR A CA 1
ATOM 1036 C C . THR A 1 132 ? 3.084 -11.609 -17.594 1 86.38 132 THR A C 1
ATOM 1038 O O . THR A 1 132 ? 4.055 -12.047 -18.219 1 86.38 132 THR A O 1
ATOM 1041 N N . LEU A 1 133 ? 2.787 -12.156 -16.438 1 84.19 133 LEU A N 1
ATOM 1042 C CA . LEU A 1 133 ? 3.359 -13.398 -15.938 1 84.19 133 LEU A CA 1
ATOM 1043 C C . LEU A 1 133 ? 2.752 -14.609 -16.656 1 84.19 133 LEU A C 1
ATOM 1045 O O . LEU A 1 133 ? 3.377 -15.664 -16.734 1 84.19 133 LEU A O 1
ATOM 1049 N N . ASP A 1 134 ? 1.493 -14.523 -16.953 1 70.94 134 ASP A N 1
ATOM 1050 C CA . ASP A 1 134 ? 0.949 -15.625 -17.75 1 70.94 134 ASP A CA 1
ATOM 1051 C C . ASP A 1 134 ? 0.111 -15.102 -18.906 1 70.94 134 ASP A C 1
ATOM 1053 O O . ASP A 1 134 ? -1.021 -14.656 -18.719 1 70.94 134 ASP A O 1
ATOM 1057 N N . SER A 1 135 ? 0.824 -15.125 -20 1 60.94 135 SER A N 1
ATOM 1058 C CA . SER A 1 135 ? 0.189 -14.664 -21.234 1 60.94 135 SER A CA 1
ATOM 1059 C C . SER A 1 135 ? -0.956 -15.586 -21.641 1 60.94 135 SER A C 1
ATOM 1061 O O . SER A 1 135 ? -1.821 -15.203 -22.438 1 60.94 135 SER A O 1
ATOM 1063 N N . ARG A 1 136 ? -1.062 -16.719 -21.031 1 60.56 136 ARG A N 1
ATOM 1064 C CA . ARG A 1 136 ? -2.057 -17.688 -21.5 1 60.56 136 ARG A CA 1
ATOM 1065 C C . ARG A 1 136 ? -3.26 -17.719 -20.562 1 60.56 136 ARG A C 1
ATOM 1067 O O . ARG A 1 136 ? -4.211 -18.469 -20.797 1 60.56 136 ARG A O 1
ATOM 1074 N N . ALA A 1 137 ? -3.141 -16.922 -19.531 1 64.25 137 ALA A N 1
ATOM 1075 C CA . ALA A 1 137 ? -4.207 -17.047 -18.547 1 64.25 137 ALA A CA 1
ATOM 1076 C C . ALA A 1 137 ? -5.449 -16.266 -18.969 1 64.25 137 ALA A C 1
ATOM 1078 O O . ALA A 1 137 ? -5.605 -15.094 -18.641 1 64.25 137 ALA A O 1
ATOM 1079 N N . GLU A 1 138 ? -6.18 -16.906 -19.875 1 63.62 138 GLU A N 1
ATOM 1080 C CA . GLU A 1 138 ? -7.406 -16.266 -20.359 1 63.62 138 GLU A CA 1
ATOM 1081 C C . GLU A 1 138 ? -8.391 -16.047 -19.203 1 63.62 138 GLU A C 1
ATOM 1083 O O . GLU A 1 138 ? -9.078 -15.016 -19.172 1 63.62 138 GLU A O 1
ATOM 1088 N N . ALA A 1 139 ? -8.359 -17.031 -18.344 1 65.94 139 ALA A N 1
ATOM 1089 C CA . ALA A 1 139 ? -9.391 -16.984 -17.312 1 65.94 139 ALA A CA 1
ATOM 1090 C C . ALA A 1 139 ? -8.836 -16.422 -16.016 1 65.94 139 ALA A C 1
ATOM 1092 O O . ALA A 1 139 ? -9.492 -16.484 -14.969 1 65.94 139 ALA A O 1
ATOM 1093 N N . GLY A 1 140 ? -7.75 -15.922 -16 1 82.75 140 GLY A N 1
ATOM 1094 C CA . GLY A 1 140 ? -7.168 -15.391 -14.789 1 82.75 140 GLY A CA 1
ATOM 1095 C C . GLY A 1 140 ? -5.934 -16.141 -14.328 1 82.75 140 GLY A C 1
ATOM 1096 O O . GLY A 1 140 ? -5.664 -17.25 -14.805 1 82.75 140 GLY A O 1
ATOM 1097 N N . VAL A 1 141 ? -5.184 -15.594 -13.531 1 89.94 141 VAL A N 1
ATOM 1098 C CA . VAL A 1 141 ? -3.938 -16.172 -13.031 1 89.94 141 VAL A CA 1
ATOM 1099 C C . VAL A 1 141 ? -4.203 -16.922 -11.727 1 89.94 141 VAL A C 1
ATOM 1101 O O . VAL A 1 141 ? -4.582 -16.312 -10.719 1 89.94 141 VAL A O 1
ATOM 1104 N N . THR A 1 142 ? -4.047 -18.203 -11.711 1 90.5 142 THR A N 1
ATOM 1105 C CA . THR A 1 142 ? -4.164 -19.031 -10.523 1 90.5 142 THR A CA 1
ATOM 1106 C C . THR A 1 142 ? -2.811 -19.203 -9.836 1 90.5 142 THR A C 1
ATOM 1108 O O . THR A 1 142 ? -1.773 -18.875 -10.422 1 90.5 142 THR A O 1
ATOM 1111 N N . PRO A 1 143 ? -2.848 -19.719 -8.586 1 93.25 143 PRO A N 1
ATOM 1112 C CA . PRO A 1 143 ? -1.565 -19.969 -7.922 1 93.25 143 PRO A CA 1
ATOM 1113 C C . PRO A 1 143 ? -0.656 -20.906 -8.719 1 93.25 143 PRO A C 1
ATOM 1115 O O . PRO A 1 143 ? 0.563 -20.719 -8.734 1 93.25 143 PRO A O 1
ATOM 1118 N N . ALA A 1 144 ? -1.233 -21.766 -9.438 1 93.56 144 ALA A N 1
ATOM 1119 C CA . ALA A 1 144 ? -0.439 -22.688 -10.25 1 93.56 144 ALA A CA 1
ATOM 1120 C C . ALA A 1 144 ? 0.277 -21.953 -11.375 1 93.56 144 ALA A C 1
ATOM 1122 O O . ALA A 1 144 ? 1.395 -22.312 -11.75 1 93.56 144 ALA A O 1
ATOM 1123 N N . HIS A 1 145 ? -0.388 -20.969 -11.938 1 93.56 145 HIS A N 1
ATOM 1124 C CA . HIS A 1 145 ? 0.253 -20.156 -12.961 1 93.56 145 HIS A CA 1
ATOM 1125 C C . HIS A 1 145 ? 1.521 -19.5 -12.422 1 93.56 145 HIS A C 1
ATOM 1127 O O . HIS A 1 145 ? 2.531 -19.422 -13.125 1 93.56 145 HIS A O 1
ATOM 1133 N N . LEU A 1 146 ? 1.487 -19.031 -11.172 1 95.12 146 LEU A N 1
ATOM 1134 C CA . LEU A 1 146 ? 2.666 -18.422 -10.555 1 95.12 146 LEU A CA 1
ATOM 1135 C C . LEU A 1 146 ? 3.719 -19.484 -10.25 1 95.12 146 LEU A C 1
ATOM 1137 O O . LEU A 1 146 ? 4.918 -19.234 -10.383 1 95.12 146 LEU A O 1
ATOM 1141 N N . SER A 1 147 ? 3.256 -20.625 -9.852 1 94.88 147 SER A N 1
ATOM 1142 C CA . SER A 1 147 ? 4.148 -21.719 -9.492 1 94.88 147 SER A CA 1
ATOM 1143 C C . SER A 1 147 ? 4.977 -22.172 -10.695 1 94.88 147 SER A C 1
ATOM 1145 O O . SER A 1 147 ? 6.172 -22.438 -10.562 1 94.88 147 SER A O 1
ATOM 1147 N N . VAL A 1 148 ? 4.391 -22.188 -11.844 1 94.81 148 VAL A N 1
ATOM 1148 C CA . VAL A 1 148 ? 5.062 -22.766 -13.008 1 94.81 148 VAL A CA 1
ATOM 1149 C C . VAL A 1 148 ? 5.855 -21.672 -13.727 1 94.81 148 VAL A C 1
ATOM 1151 O O . VAL A 1 148 ? 6.703 -21.969 -14.57 1 94.81 148 VAL A O 1
ATOM 1154 N N . ASN A 1 149 ? 5.602 -20.469 -13.414 1 95 149 ASN A N 1
ATOM 1155 C CA . ASN A 1 149 ? 6.164 -19.375 -14.188 1 95 149 ASN A CA 1
ATOM 1156 C C . ASN A 1 149 ? 7.688 -19.375 -14.141 1 95 149 ASN A C 1
ATOM 1158 O O . ASN A 1 149 ? 8.281 -19.375 -13.062 1 95 149 ASN A O 1
ATOM 1162 N N . LYS A 1 150 ? 8.344 -19.25 -15.289 1 94.06 150 LYS A N 1
ATOM 1163 C CA . LYS A 1 150 ? 9.797 -19.391 -15.383 1 94.06 150 LYS A CA 1
ATOM 1164 C C . LYS A 1 150 ? 10.5 -18.062 -15.086 1 94.06 150 LYS A C 1
ATOM 1166 O O . LYS A 1 150 ? 11.703 -18.031 -14.836 1 94.06 150 LYS A O 1
ATOM 1171 N N . THR A 1 151 ? 9.766 -17 -15.18 1 94.56 151 THR A N 1
ATOM 1172 C CA . THR A 1 151 ? 10.32 -15.703 -14.836 1 94.56 151 THR A CA 1
ATOM 1173 C C . THR A 1 151 ? 10.586 -15.609 -13.336 1 94.56 151 THR A C 1
ATOM 1175 O O . THR A 1 151 ? 11.461 -14.852 -12.906 1 94.56 151 THR A O 1
ATOM 1178 N N . LEU A 1 152 ? 9.828 -16.375 -12.531 1 96.25 152 LEU A N 1
ATOM 1179 C CA . LEU A 1 152 ? 9.969 -16.375 -11.078 1 96.25 152 LEU A CA 1
ATOM 1180 C C . LEU A 1 152 ? 10.891 -17.5 -10.625 1 96.25 152 LEU A C 1
ATOM 1182 O O . LEU A 1 152 ? 10.805 -18.625 -11.125 1 96.25 152 LEU A O 1
ATOM 1186 N N . SER A 1 153 ? 11.75 -17.156 -9.758 1 95.81 153 SER A N 1
ATOM 1187 C CA . SER A 1 153 ? 12.672 -18.141 -9.188 1 95.81 153 SER A CA 1
ATOM 1188 C C . SER A 1 153 ? 12.422 -18.328 -7.699 1 95.81 153 SER A C 1
ATOM 1190 O O . SER A 1 153 ? 12.023 -17.391 -7.004 1 95.81 153 SER A O 1
ATOM 1192 N N . ASP A 1 154 ? 12.711 -19.484 -7.215 1 94.94 154 ASP A N 1
ATOM 1193 C CA . ASP A 1 154 ? 12.539 -19.797 -5.801 1 94.94 154 ASP A CA 1
ATOM 1194 C C . ASP A 1 154 ? 13.594 -19.094 -4.949 1 94.94 154 ASP A C 1
ATOM 1196 O O . ASP A 1 154 ? 14.766 -19.047 -5.324 1 94.94 154 ASP A O 1
ATOM 1200 N N . LEU A 1 155 ? 13.109 -18.438 -3.871 1 90.06 155 LEU A N 1
ATOM 1201 C CA . LEU A 1 155 ? 14.023 -17.922 -2.855 1 90.06 155 LEU A CA 1
ATOM 1202 C C . LEU A 1 155 ? 14.203 -18.938 -1.728 1 90.06 155 LEU A C 1
ATOM 1204 O O . LEU A 1 155 ? 13.234 -19.562 -1.285 1 90.06 155 LEU A O 1
ATOM 1208 N N . PRO A 1 156 ? 15.508 -19.156 -1.414 1 80.62 156 PRO A N 1
ATOM 1209 C CA . PRO A 1 156 ? 15.727 -20.047 -0.281 1 80.62 156 PRO A CA 1
ATOM 1210 C C . PRO A 1 156 ? 15.078 -19.547 1.008 1 80.62 156 PRO A C 1
ATOM 1212 O O . PRO A 1 156 ? 15.047 -18.344 1.255 1 80.62 156 PRO A O 1
ATOM 1215 N N . MET A 1 157 ? 14.219 -20.156 1.645 1 63.84 157 MET A N 1
ATOM 1216 C CA . MET A 1 157 ? 13.484 -19.781 2.848 1 63.84 157 MET A CA 1
ATOM 1217 C C . MET A 1 157 ? 14.406 -19.734 4.059 1 63.84 157 MET A C 1
ATOM 1219 O O . MET A 1 157 ? 13.945 -19.672 5.199 1 63.84 157 MET A O 1
ATOM 1223 N N . ALA A 1 158 ? 15.625 -19.719 3.973 1 56.12 158 ALA A N 1
ATOM 1224 C CA . ALA A 1 158 ? 16.469 -19.703 5.16 1 56.12 158 ALA A CA 1
ATOM 1225 C C . ALA A 1 158 ? 16.125 -18.547 6.078 1 56.12 158 ALA A C 1
ATOM 1227 O O . ALA A 1 158 ? 16.312 -18.625 7.293 1 56.12 158 ALA A O 1
ATOM 1228 N N . TRP A 1 159 ? 15.703 -17.531 5.621 1 51.56 159 TRP A N 1
ATOM 1229 C CA . TRP A 1 159 ? 15.547 -16.344 6.457 1 51.56 159 TRP A CA 1
ATOM 1230 C C . TRP A 1 159 ? 14.398 -16.531 7.445 1 51.56 159 TRP A C 1
ATOM 1232 O O . TRP A 1 159 ? 14.281 -15.766 8.414 1 51.56 159 TRP A O 1
ATOM 1242 N N . LEU A 1 160 ? 13.312 -17.219 7.02 1 50.62 160 LEU A N 1
ATOM 1243 C CA . LEU A 1 160 ? 12.344 -17.562 8.055 1 50.62 160 LEU A CA 1
ATOM 1244 C C . LEU A 1 160 ? 12.977 -18.484 9.102 1 50.62 160 LEU A C 1
ATOM 1246 O O . LEU A 1 160 ? 12.367 -18.781 10.125 1 50.62 160 LEU A O 1
ATOM 1250 N N . SER A 1 161 ? 14.078 -19.047 8.781 1 41.72 161 SER A N 1
ATOM 1251 C CA . SER A 1 161 ? 14.742 -19.859 9.797 1 41.72 161 SER A CA 1
ATOM 1252 C C . SER A 1 161 ? 15.203 -19 10.969 1 41.72 161 SER A C 1
ATOM 1254 O O . SER A 1 161 ? 15.773 -17.922 10.773 1 41.72 161 SER A O 1
ATOM 1256 N N . LEU A 1 162 ? 14.531 -19 12.164 1 36.75 162 LEU A N 1
ATOM 1257 C CA . LEU A 1 162 ? 15.07 -18.516 13.43 1 36.75 162 LEU A CA 1
ATOM 1258 C C . LEU A 1 162 ? 16.594 -18.609 13.445 1 36.75 162 LEU A C 1
ATOM 1260 O O . LEU A 1 162 ? 17.156 -19.656 13.172 1 36.75 162 LEU A O 1
ATOM 1264 N N . ASP A 1 163 ? 17.25 -17.641 12.977 1 32.28 163 ASP A N 1
ATOM 1265 C CA . ASP A 1 163 ? 18.641 -17.703 13.398 1 32.28 163 ASP A CA 1
ATOM 1266 C C . ASP A 1 163 ? 18.75 -18.109 14.867 1 32.28 163 ASP A C 1
ATOM 1268 O O . ASP A 1 163 ? 18.266 -17.422 15.75 1 32.28 163 ASP A O 1
ATOM 1272 N N . PRO A 1 164 ? 18.953 -19.359 15.289 1 31.3 164 PRO A N 1
ATOM 1273 C CA . PRO A 1 164 ? 19.281 -19.734 16.672 1 31.3 164 PRO A CA 1
ATOM 1274 C C . PRO A 1 164 ? 20.359 -18.844 17.281 1 31.3 164 PRO A C 1
ATOM 1276 O O . PRO A 1 164 ? 20.672 -18.969 18.469 1 31.3 164 PRO A O 1
ATOM 1279 N N . SER A 1 165 ? 21.109 -18.156 16.453 1 29.06 165 SER A N 1
ATOM 1280 C CA . SER A 1 165 ? 22.25 -17.594 17.172 1 29.06 165 SER A CA 1
ATOM 1281 C C . SER A 1 165 ? 21.828 -16.375 18.016 1 29.06 165 SER A C 1
ATOM 1283 O O . SER A 1 165 ? 22.609 -15.891 18.828 1 29.06 165 SER A O 1
ATOM 1285 N N . HIS A 1 166 ? 20.906 -15.438 17.578 1 24.98 166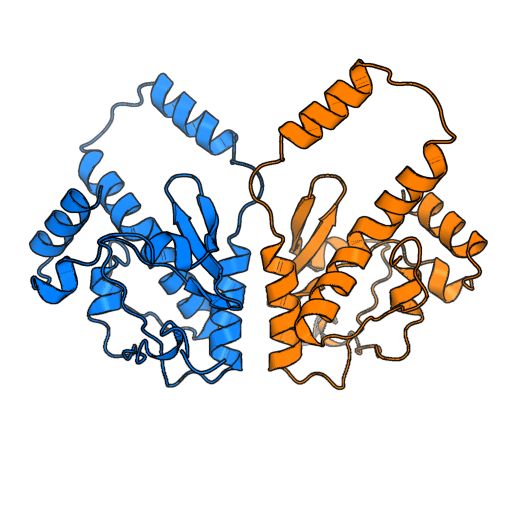 HIS A N 1
ATOM 1286 C CA . HIS A 1 166 ? 20.766 -14.484 18.672 1 24.98 166 HIS A CA 1
ATOM 1287 C C . HIS A 1 166 ? 19.641 -14.898 19.609 1 24.98 166 HIS A C 1
ATOM 1289 O O . HIS A 1 166 ? 18.625 -15.469 19.188 1 24.98 166 HIS A O 1
ATOM 1295 N N . MET B 1 1 ? -12.047 23.531 8.133 1 58.97 1 MET B N 1
ATOM 1296 C CA . MET B 1 1 ? -10.992 22.734 8.742 1 58.97 1 MET B CA 1
ATOM 1297 C C . MET B 1 1 ? -9.617 23.328 8.438 1 58.97 1 MET B C 1
ATOM 1299 O O . MET B 1 1 ? -8.797 23.484 9.344 1 58.97 1 MET B O 1
ATOM 1303 N N . SER B 1 2 ? -9.453 23.984 7.406 1 74.75 2 SER B N 1
ATOM 1304 C CA . SER B 1 2 ? -8.172 24.547 6.992 1 74.75 2 SER B CA 1
ATOM 1305 C C . SER B 1 2 ? -7.797 25.75 7.844 1 74.75 2 SER B C 1
ATOM 1307 O O . SER B 1 2 ? -6.672 25.844 8.336 1 74.75 2 SER B O 1
ATOM 1309 N N . LYS B 1 3 ? -8.836 26.547 8.219 1 79 3 LYS B N 1
ATOM 1310 C CA . LYS B 1 3 ? -8.523 27.75 8.984 1 79 3 LYS B CA 1
ATOM 1311 C C . LYS B 1 3 ? -8.141 27.391 10.422 1 79 3 LYS B C 1
ATOM 1313 O O . LYS B 1 3 ? -7.273 28.047 11.016 1 79 3 LYS B O 1
ATOM 1318 N N . ALA B 1 4 ? -8.758 26.438 10.914 1 83.12 4 ALA B N 1
ATOM 1319 C CA . ALA B 1 4 ? -8.453 25.984 12.266 1 83.12 4 ALA B CA 1
ATOM 1320 C C . ALA B 1 4 ? -7.035 25.422 12.359 1 83.12 4 ALA B C 1
ATOM 1322 O O . ALA B 1 4 ? -6.305 25.719 13.312 1 83.12 4 ALA B O 1
ATOM 1323 N N . ILE B 1 5 ? -6.613 24.766 11.414 1 86.75 5 ILE B N 1
ATOM 1324 C CA . ILE B 1 5 ? -5.273 24.203 11.391 1 86.75 5 ILE B CA 1
ATOM 1325 C C . ILE B 1 5 ? -4.238 25.312 11.297 1 86.75 5 ILE B C 1
ATOM 1327 O O . ILE B 1 5 ? -3.234 25.312 12.016 1 86.75 5 ILE B O 1
ATOM 1331 N N . GLU B 1 6 ? -4.523 26.266 10.461 1 91.69 6 GLU B N 1
ATOM 1332 C CA . GLU B 1 6 ? -3.625 27.406 10.352 1 91.69 6 GLU B CA 1
ATOM 1333 C C . GLU B 1 6 ? -3.477 28.125 11.688 1 91.69 6 GLU B C 1
ATOM 1335 O O . GLU B 1 6 ? -2.365 28.453 12.094 1 91.69 6 GLU B O 1
ATOM 1340 N N . HIS B 1 7 ? -4.586 28.312 12.281 1 89.38 7 HIS B N 1
ATOM 1341 C CA . HIS B 1 7 ? -4.578 29 13.57 1 89.38 7 HIS B CA 1
ATOM 1342 C C . HIS B 1 7 ? -3.756 28.234 14.602 1 89.38 7 HIS B C 1
ATOM 1344 O O . HIS B 1 7 ? -2.938 28.828 15.312 1 89.38 7 HIS B O 1
ATOM 1350 N N . VAL B 1 8 ? -3.906 27 14.688 1 86.06 8 VAL B N 1
ATOM 1351 C CA . VAL B 1 8 ? -3.188 26.156 15.633 1 86.06 8 VAL B CA 1
ATOM 1352 C C . VAL B 1 8 ? -1.69 26.203 15.336 1 86.06 8 VAL B C 1
ATOM 1354 O O . VAL B 1 8 ? -0.873 26.297 16.25 1 86.06 8 VAL B O 1
ATOM 1357 N N . GLN B 1 9 ? -1.374 26.281 14.125 1 90.38 9 GLN B N 1
ATOM 1358 C CA . GLN B 1 9 ? 0.033 26.281 13.742 1 90.38 9 GLN B CA 1
ATOM 1359 C C . GLN B 1 9 ? 0.674 27.641 14.016 1 90.38 9 GLN B C 1
ATOM 1361 O O . GLN B 1 9 ? 1.829 27.719 14.438 1 90.38 9 GLN B O 1
ATOM 1366 N N . LEU B 1 10 ? -0.145 28.656 13.891 1 92.94 10 LEU B N 1
ATOM 1367 C CA . LEU B 1 10 ? 0.339 29.984 14.25 1 92.94 10 LEU B CA 1
ATOM 1368 C C . LEU B 1 10 ? 0.562 30.094 15.75 1 92.94 10 LEU B C 1
ATOM 1370 O O . LEU B 1 10 ? 1.593 30.609 16.203 1 92.94 10 LEU B O 1
ATOM 1374 N N . THR B 1 11 ? -0.302 29.547 16.453 1 90.25 11 THR B N 1
ATOM 1375 C CA . THR B 1 11 ? -0.222 29.594 17.906 1 90.25 11 THR B CA 1
ATOM 1376 C C . THR B 1 11 ? 0.93 28.734 18.406 1 90.25 11 THR B C 1
ATOM 1378 O O . THR B 1 11 ? 1.542 29.047 19.438 1 90.25 11 THR B O 1
ATOM 1381 N N . ALA B 1 12 ? 1.29 27.766 17.672 1 87.38 12 ALA B N 1
ATOM 1382 C CA . ALA B 1 12 ? 2.389 26.875 18.031 1 87.38 12 ALA B CA 1
ATOM 1383 C C . ALA B 1 12 ? 3.738 27.484 17.672 1 87.38 12 ALA B C 1
ATOM 1385 O O . ALA B 1 12 ? 4.789 26.891 17.922 1 87.38 12 ALA B O 1
ATOM 1386 N N . GLY B 1 13 ? 3.746 28.672 16.984 1 91.81 13 GLY B N 1
ATOM 1387 C CA . GLY B 1 13 ? 4.973 29.438 16.781 1 91.81 13 GLY B CA 1
ATOM 1388 C C . GLY B 1 13 ? 5.477 29.375 15.352 1 91.81 13 GLY B C 1
ATOM 1389 O O . GLY B 1 13 ? 6.531 29.938 15.039 1 91.81 13 GLY B O 1
ATOM 1390 N N . PHE B 1 14 ? 4.746 28.75 14.484 1 93.5 14 PHE B N 1
ATOM 1391 C CA . PHE B 1 14 ? 5.16 28.734 13.086 1 93.5 14 PHE B CA 1
ATOM 1392 C C . PHE B 1 14 ? 4.879 30.078 12.414 1 93.5 14 PHE B C 1
ATOM 1394 O O . PHE B 1 14 ? 3.861 30.703 12.695 1 93.5 14 PHE B O 1
ATOM 1401 N N . ASP B 1 15 ? 5.863 30.438 11.555 1 96.25 15 ASP B N 1
ATOM 1402 C CA . ASP B 1 15 ? 5.582 31.672 10.805 1 96.25 15 ASP B CA 1
ATOM 1403 C C . ASP B 1 15 ? 4.484 31.438 9.766 1 96.25 15 ASP B C 1
ATOM 1405 O O . ASP B 1 15 ? 4.059 30.297 9.547 1 96.25 15 ASP B O 1
ATOM 1409 N N . ALA B 1 16 ? 4.016 32.5 9.133 1 95.88 16 ALA B N 1
ATOM 1410 C CA . ALA B 1 16 ? 2.855 32.469 8.25 1 95.88 16 ALA B CA 1
ATOM 1411 C C . ALA B 1 16 ? 3.117 31.578 7.027 1 95.88 16 ALA B C 1
ATOM 1413 O O . ALA B 1 16 ? 2.211 30.906 6.535 1 95.88 16 ALA B O 1
ATOM 1414 N N . TRP B 1 17 ? 4.328 31.562 6.531 1 96 17 TRP B N 1
ATOM 1415 C CA . TRP B 1 17 ? 4.676 30.797 5.34 1 96 17 TRP B CA 1
ATOM 1416 C C . TRP B 1 17 ? 4.484 29.312 5.574 1 96 17 TRP B C 1
ATOM 1418 O O . TRP B 1 17 ? 3.98 28.594 4.703 1 96 17 TRP B O 1
ATOM 1428 N N . HIS B 1 18 ? 4.852 28.906 6.699 1 95.88 18 HIS B N 1
ATOM 1429 C CA . HIS B 1 18 ? 4.754 27.484 7.012 1 95.88 18 HIS B CA 1
ATOM 1430 C C . HIS B 1 18 ? 3.385 27.141 7.59 1 95.88 18 HIS B C 1
ATOM 1432 O O . HIS B 1 18 ? 2.865 26.047 7.363 1 95.88 18 HIS B O 1
ATOM 1438 N N . ALA B 1 19 ? 2.758 28.047 8.273 1 94.81 19 ALA B N 1
ATOM 1439 C CA . ALA B 1 19 ? 1.484 27.797 8.945 1 94.81 19 ALA B CA 1
ATOM 1440 C C . ALA B 1 19 ? 0.343 27.703 7.938 1 94.81 19 ALA B C 1
ATOM 1442 O O . ALA B 1 19 ? -0.731 27.188 8.25 1 94.81 19 ALA B O 1
ATOM 1443 N N . GLN B 1 20 ? 0.502 28.109 6.746 1 94.88 20 GLN B N 1
ATOM 1444 C CA . GLN B 1 20 ? -0.563 28.172 5.75 1 94.88 20 GLN B CA 1
ATOM 1445 C C . GLN B 1 20 ? -0.889 26.781 5.215 1 94.88 20 GLN B C 1
ATOM 1447 O O . GLN B 1 20 ? -1.934 26.578 4.594 1 94.88 20 GLN B O 1
ATOM 1452 N N . TRP B 1 21 ? -0.013 25.844 5.352 1 94.38 21 TRP B N 1
ATOM 1453 C CA . TRP B 1 21 ? -0.234 24.484 4.852 1 94.38 21 TRP B CA 1
ATOM 1454 C C . TRP B 1 21 ? -1.17 23.703 5.777 1 94.38 21 TRP B C 1
ATOM 1456 O O . TRP B 1 21 ? -0.898 23.578 6.973 1 94.38 21 TRP B O 1
ATOM 1466 N N . HIS B 1 22 ? -2.223 23.125 5.203 1 90.25 22 HIS B N 1
ATOM 1467 C CA . HIS B 1 22 ? -3.242 22.547 6.078 1 90.25 22 HIS B CA 1
ATOM 1468 C C . HIS B 1 22 ? -3.418 21.062 5.824 1 90.25 22 HIS B C 1
ATOM 1470 O O . HIS B 1 22 ? -4.09 20.375 6.594 1 90.25 22 HIS B O 1
ATOM 1476 N N . HIS B 1 23 ? -2.906 20.578 4.719 1 90.94 23 HIS B N 1
ATOM 1477 C CA . HIS B 1 23 ? -3.014 19.156 4.398 1 90.94 23 HIS B CA 1
ATOM 1478 C C . HIS B 1 23 ? -1.69 18.609 3.873 1 90.94 23 HIS B C 1
ATOM 1480 O O . HIS B 1 23 ? -0.911 19.344 3.26 1 90.94 23 HIS B O 1
ATOM 1486 N N . ALA B 1 24 ? -1.432 17.391 4.168 1 94.31 24 ALA B N 1
ATOM 1487 C CA . ALA B 1 24 ? -0.278 16.672 3.633 1 94.31 24 ALA B CA 1
ATOM 1488 C C . ALA B 1 24 ? -0.665 15.273 3.186 1 94.31 24 ALA B C 1
ATOM 1490 O O . ALA B 1 24 ? -1.573 14.664 3.754 1 94.31 24 ALA B O 1
ATOM 1491 N N . ALA B 1 25 ? -0.018 14.844 2.188 1 94.88 25 ALA B N 1
ATOM 1492 C CA . ALA B 1 25 ? -0.22 13.508 1.642 1 94.88 25 ALA B CA 1
ATOM 1493 C C . ALA B 1 25 ? 1.098 12.906 1.165 1 94.88 25 ALA B C 1
ATOM 1495 O O . ALA B 1 25 ? 2.104 13.609 1.051 1 94.88 25 ALA B O 1
ATOM 1496 N N . VAL B 1 26 ? 1.071 11.609 0.973 1 96.56 26 VAL B N 1
ATOM 1497 C CA . VAL B 1 26 ? 2.24 10.898 0.467 1 96.56 26 VAL B CA 1
ATOM 1498 C C . VAL B 1 26 ? 2.029 10.531 -1 1 96.56 26 VAL B C 1
ATOM 1500 O O . VAL B 1 26 ? 1.061 9.852 -1.343 1 96.56 26 VAL B O 1
ATOM 1503 N N . TYR B 1 27 ? 2.934 11.102 -1.846 1 96.12 27 TYR B N 1
ATOM 1504 C CA . TYR B 1 27 ? 2.9 10.688 -3.242 1 96.12 27 TYR B CA 1
ATOM 1505 C C . TYR B 1 27 ? 3.314 9.227 -3.383 1 96.12 27 TYR B C 1
ATOM 1507 O O . TYR B 1 27 ? 4.359 8.82 -2.867 1 96.12 27 TYR B O 1
ATOM 1515 N N . VAL B 1 28 ? 2.494 8.438 -4.098 1 96.06 28 VAL B N 1
ATOM 1516 C CA . VAL B 1 28 ? 2.783 7.012 -4.156 1 96.06 28 VAL B CA 1
ATOM 1517 C C . VAL B 1 28 ? 2.979 6.578 -5.605 1 96.06 28 VAL B C 1
ATOM 1519 O O . VAL B 1 28 ? 2.98 5.383 -5.91 1 96.06 28 VAL B O 1
ATOM 1522 N N . GLY B 1 29 ? 3.145 7.504 -6.496 1 92.06 29 GLY B N 1
ATOM 1523 C CA . GLY B 1 29 ? 3.408 7.195 -7.891 1 92.06 29 GLY B CA 1
ATOM 1524 C C . GLY B 1 29 ? 2.16 7.227 -8.758 1 92.06 29 GLY B C 1
ATOM 1525 O O . GLY B 1 29 ? 1.041 7.18 -8.242 1 92.06 29 GLY B O 1
ATOM 1526 N N . ASN B 1 30 ? 2.391 7.402 -10.047 1 90.69 30 ASN B N 1
ATOM 1527 C CA . ASN B 1 30 ? 1.336 7.352 -11.055 1 90.69 30 ASN B CA 1
ATOM 1528 C C . ASN B 1 30 ? 0.233 8.367 -10.766 1 90.69 30 ASN B C 1
ATOM 1530 O O . ASN B 1 30 ? -0.953 8.039 -10.828 1 90.69 30 ASN B O 1
ATOM 1534 N N . ASN B 1 31 ? 0.617 9.492 -10.266 1 90.81 31 ASN B N 1
ATOM 1535 C CA . ASN B 1 31 ? -0.266 10.617 -9.977 1 90.81 31 ASN B CA 1
ATOM 1536 C C . ASN B 1 31 ? -1.232 10.297 -8.836 1 90.81 31 ASN B C 1
ATOM 1538 O O . ASN B 1 31 ? -2.326 10.859 -8.773 1 90.81 31 ASN B O 1
ATOM 1542 N N . LEU B 1 32 ? -0.84 9.328 -8.016 1 93.25 32 LEU B N 1
ATOM 1543 C CA . LEU B 1 32 ? -1.66 8.977 -6.859 1 93.25 32 LEU B CA 1
ATOM 1544 C C . LEU B 1 32 ? -0.998 9.43 -5.566 1 93.25 32 LEU B C 1
ATOM 1546 O O . LEU B 1 32 ? 0.231 9.469 -5.469 1 93.25 32 LEU B O 1
ATOM 1550 N N . ILE B 1 33 ? -1.893 9.766 -4.633 1 94.06 33 ILE B N 1
ATOM 1551 C CA . ILE B 1 33 ? -1.439 10.125 -3.293 1 94.06 33 ILE B CA 1
ATOM 1552 C C . ILE B 1 33 ? -2.172 9.281 -2.258 1 94.06 33 ILE B C 1
ATOM 1554 O O . ILE B 1 33 ? -3.305 8.852 -2.484 1 94.06 33 ILE B O 1
ATOM 1558 N N . CYS B 1 34 ? -1.482 8.969 -1.229 1 93.06 34 CYS B N 1
ATOM 1559 C CA . CYS B 1 34 ? -2.021 8.344 -0.024 1 93.06 34 CYS B CA 1
ATOM 1560 C C . CYS B 1 34 ? -2.234 9.383 1.074 1 93.06 34 CYS B C 1
ATOM 1562 O O . CYS B 1 34 ? -1.295 10.07 1.473 1 93.06 34 CYS B O 1
ATOM 1564 N N . GLU B 1 35 ? -3.445 9.492 1.594 1 91.25 35 GLU B N 1
ATOM 1565 C CA . GLU B 1 35 ? -3.717 10.555 2.559 1 91.25 35 GLU B CA 1
ATOM 1566 C C . GLU B 1 35 ? -4.621 10.055 3.684 1 91.25 35 GLU B C 1
ATOM 1568 O O . GLU B 1 35 ? -5.5 9.227 3.459 1 91.25 35 GLU B O 1
ATOM 1573 N N . ALA B 1 36 ? -4.293 10.609 4.852 1 86.75 36 ALA B N 1
ATOM 1574 C CA . ALA B 1 36 ? -5.113 10.328 6.027 1 86.75 36 ALA B CA 1
ATOM 1575 C C . ALA B 1 36 ? -6.203 11.383 6.199 1 86.75 36 ALA B C 1
ATOM 1577 O O . ALA B 1 36 ? -5.938 12.586 6.078 1 86.75 36 ALA B O 1
ATOM 1578 N N . GLN B 1 37 ? -7.391 10.867 6.391 1 79.94 37 GLN B N 1
ATOM 1579 C CA . GLN B 1 37 ? -8.547 11.68 6.738 1 79.94 37 GLN B CA 1
ATOM 1580 C C . GLN B 1 37 ? -9.203 11.188 8.023 1 79.94 37 GLN B C 1
ATOM 1582 O O . GLN B 1 37 ? -8.734 10.234 8.641 1 79.94 37 GLN B O 1
ATOM 1587 N N . LEU B 1 38 ? -10.188 11.953 8.406 1 70.94 38 LEU B N 1
ATOM 1588 C CA . LEU B 1 38 ? -10.859 11.625 9.664 1 70.94 38 LEU B CA 1
ATOM 1589 C C . LEU B 1 38 ? -11.312 10.172 9.68 1 70.94 38 LEU B C 1
ATOM 1591 O O . LEU B 1 38 ? -11.258 9.508 10.719 1 70.94 38 LEU B O 1
ATOM 1595 N N . TRP B 1 39 ? -11.625 9.68 8.523 1 69 39 TRP B N 1
ATOM 1596 C CA . TRP B 1 39 ? -12.234 8.352 8.484 1 69 39 TRP B CA 1
ATOM 1597 C C . TRP B 1 39 ? -11.219 7.297 8.07 1 69 39 TRP B C 1
ATOM 1599 O O . TRP B 1 39 ? -11.555 6.117 7.941 1 69 39 TRP B O 1
ATOM 1609 N N . GLY B 1 40 ? -10.031 7.613 7.82 1 76.69 40 GLY B N 1
ATOM 1610 C CA . GLY B 1 40 ? -9.008 6.637 7.492 1 76.69 40 GLY B CA 1
ATOM 1611 C C . GLY B 1 40 ? -8.055 7.113 6.406 1 76.69 40 GLY B C 1
ATOM 1612 O O . GLY B 1 40 ? -8.086 8.281 6.02 1 76.69 40 GLY B O 1
ATOM 1613 N N . VAL B 1 41 ? -7.25 6.23 6.02 1 86.5 41 VAL B N 1
ATOM 1614 C CA . VAL B 1 41 ? -6.281 6.5 4.965 1 86.5 41 VAL B CA 1
ATOM 1615 C C . VAL B 1 41 ? -6.855 6.074 3.615 1 86.5 41 VAL B C 1
ATOM 1617 O O . VAL B 1 41 ? -7.477 5.016 3.502 1 86.5 41 VAL B O 1
ATOM 1620 N N . ARG B 1 42 ? -6.652 6.945 2.645 1 85.19 42 ARG B N 1
ATOM 1621 C CA . ARG B 1 42 ? -7.199 6.652 1.324 1 85.19 42 ARG B CA 1
ATOM 1622 C C . ARG B 1 42 ? -6.215 7.035 0.225 1 85.19 42 ARG B C 1
ATOM 1624 O O . ARG B 1 42 ? -5.27 7.793 0.465 1 85.19 42 ARG B O 1
ATOM 1631 N N . ILE B 1 43 ? -6.543 6.422 -0.958 1 89.38 43 ILE B N 1
ATOM 1632 C CA . ILE B 1 43 ? -5.805 6.789 -2.16 1 89.38 43 ILE B CA 1
ATOM 1633 C C . ILE B 1 43 ? -6.629 7.77 -2.994 1 89.38 43 ILE B C 1
ATOM 1635 O O . ILE B 1 43 ? -7.844 7.602 -3.137 1 89.38 43 ILE B O 1
ATOM 1639 N N . ALA B 1 44 ? -5.98 8.828 -3.539 1 88.44 44 ALA B N 1
ATOM 1640 C CA . ALA B 1 44 ? -6.629 9.805 -4.414 1 88.44 44 ALA B CA 1
ATOM 1641 C C . ALA B 1 44 ? -5.672 10.273 -5.508 1 88.44 44 ALA B C 1
ATOM 1643 O O . ALA B 1 44 ? -4.457 10.094 -5.398 1 88.44 44 ALA B O 1
ATOM 1644 N N . SER B 1 45 ? -6.27 10.727 -6.523 1 90.12 45 SER B N 1
ATOM 1645 C CA . SER B 1 45 ? -5.445 11.359 -7.551 1 90.12 45 SER B CA 1
ATOM 1646 C C . SER B 1 45 ? -4.902 12.703 -7.07 1 90.12 45 SER B C 1
ATOM 1648 O O . SER B 1 45 ? -5.609 13.469 -6.41 1 90.12 45 SER B O 1
ATOM 1650 N N . VAL B 1 46 ? -3.631 13 -7.52 1 87.81 46 VAL B N 1
ATOM 1651 C CA . VAL B 1 46 ? -3.047 14.297 -7.188 1 87.81 46 VAL B CA 1
ATOM 1652 C C . VAL B 1 46 ? -3.842 15.414 -7.867 1 87.81 46 VAL B C 1
ATOM 1654 O O . VAL B 1 46 ? -3.869 16.547 -7.383 1 87.81 46 VAL B O 1
ATOM 1657 N N . PHE B 1 47 ? -4.527 15.117 -8.898 1 86.31 47 PHE B N 1
ATOM 1658 C CA . PHE B 1 47 ? -5.238 16.109 -9.695 1 86.31 47 PHE B CA 1
ATOM 1659 C C . PHE B 1 47 ? -6.473 16.625 -8.953 1 86.31 47 PHE B C 1
ATOM 1661 O O . PHE B 1 47 ? -7.031 17.656 -9.312 1 86.31 47 PHE B O 1
ATOM 1668 N N . LYS B 1 48 ? -6.941 15.828 -8.023 1 83.56 48 LYS B N 1
ATOM 1669 C CA . LYS B 1 48 ? -8 16.297 -7.133 1 83.56 48 LYS B CA 1
ATOM 1670 C C . LYS B 1 48 ? -7.664 17.656 -6.551 1 83.56 48 LYS B C 1
ATOM 1672 O O . LYS B 1 48 ? -8.562 18.469 -6.27 1 83.56 48 LYS B O 1
ATOM 1677 N N . TYR B 1 49 ? -6.41 17.922 -6.379 1 83.62 49 TYR B N 1
ATOM 1678 C CA . TYR B 1 49 ? -5.969 19.156 -5.746 1 83.62 49 TYR B CA 1
ATOM 1679 C C . TYR B 1 49 ? -5.453 20.156 -6.789 1 83.62 49 TYR B C 1
ATOM 1681 O O . TYR B 1 49 ? -5.07 21.266 -6.449 1 83.62 49 TYR B O 1
ATOM 1689 N N . ALA B 1 50 ? -5.414 19.641 -7.992 1 77.88 50 ALA B N 1
ATOM 1690 C CA . ALA B 1 50 ? -4.941 20.516 -9.062 1 77.88 50 ALA B CA 1
ATOM 1691 C C . ALA B 1 50 ? -6.043 21.469 -9.516 1 77.88 50 ALA B C 1
ATOM 1693 O O . ALA B 1 50 ? -5.762 22.547 -10.047 1 77.88 50 ALA B O 1
ATOM 1694 N N . ALA B 1 51 ? -7.277 20.859 -9.297 1 71 51 ALA B N 1
ATOM 1695 C CA . ALA B 1 51 ? -8.422 21.656 -9.75 1 71 51 ALA B CA 1
ATOM 1696 C C . ALA B 1 51 ? -8.859 22.656 -8.68 1 71 51 ALA B C 1
ATOM 1698 O O . ALA B 1 51 ? -9.008 22.281 -7.512 1 71 51 ALA B O 1
ATOM 1699 N N . GLY B 1 52 ? -8.375 23.906 -8.797 1 71.62 52 GLY B N 1
ATOM 1700 C CA . GLY B 1 52 ? -8.867 24.906 -7.867 1 71.62 52 GLY B CA 1
ATOM 1701 C C . GLY B 1 52 ? -7.793 25.875 -7.398 1 71.62 52 GLY B C 1
ATOM 1702 O O . GLY B 1 52 ? -6.895 26.219 -8.164 1 71.62 52 GLY B O 1
ATOM 1703 N N . THR B 1 53 ? -8.078 26.25 -6.07 1 79.38 53 THR B N 1
ATOM 1704 C CA . THR B 1 53 ? -7.273 27.328 -5.504 1 79.38 53 THR B CA 1
ATOM 1705 C C . THR B 1 53 ? -6.281 26.781 -4.48 1 79.38 53 THR B C 1
ATOM 1707 O O . THR B 1 53 ? -5.809 27.516 -3.611 1 79.38 53 THR B O 1
ATOM 1710 N N . HIS B 1 54 ? -5.914 25.531 -4.68 1 84.19 54 HIS B N 1
ATOM 1711 C CA . HIS B 1 54 ? -4.984 24.969 -3.703 1 84.19 54 HIS B CA 1
ATOM 1712 C C . HIS B 1 54 ? -3.539 25.312 -4.066 1 84.19 54 HIS B C 1
ATOM 1714 O O . HIS B 1 54 ? -3.172 25.297 -5.242 1 84.19 54 HIS B O 1
ATOM 1720 N N . LEU B 1 55 ? -2.791 25.656 -3.068 1 88 55 LEU B N 1
ATOM 1721 C CA . LEU B 1 55 ? -1.338 25.703 -3.197 1 88 55 LEU B CA 1
ATOM 1722 C C . LEU B 1 55 ? -0.724 24.328 -2.941 1 88 55 LEU B C 1
ATOM 1724 O O . LEU B 1 55 ? -1.037 23.688 -1.94 1 88 55 LEU B O 1
ATOM 1728 N N . ILE B 1 56 ? 0.037 23.906 -3.863 1 90.5 56 ILE B N 1
ATOM 1729 C CA . ILE B 1 56 ? 0.64 22.594 -3.76 1 90.5 56 ILE B CA 1
ATOM 1730 C C . ILE B 1 56 ? 2.16 22.719 -3.693 1 90.5 56 ILE B C 1
ATOM 1732 O O . ILE B 1 56 ? 2.76 23.484 -4.457 1 90.5 56 ILE B O 1
ATOM 1736 N N . ARG B 1 57 ? 2.719 22.094 -2.752 1 92.5 57 ARG B N 1
ATOM 1737 C CA . ARG B 1 57 ? 4.164 22 -2.58 1 92.5 57 ARG B CA 1
ATOM 1738 C C . ARG B 1 57 ? 4.605 20.547 -2.449 1 92.5 57 ARG B C 1
ATOM 1740 O O . ARG B 1 57 ? 3.975 19.766 -1.739 1 92.5 57 ARG B O 1
ATOM 1747 N N . PHE B 1 58 ? 5.668 20.156 -3.252 1 93.81 58 PHE B N 1
ATOM 1748 C CA . PHE B 1 58 ? 6.242 18.812 -3.158 1 93.81 58 PHE B CA 1
ATOM 1749 C C . PHE B 1 58 ? 7.602 18.859 -2.471 1 93.81 58 PHE B C 1
ATOM 1751 O O . PHE B 1 58 ? 8.484 19.625 -2.873 1 93.81 58 PHE B O 1
ATOM 1758 N N . ARG B 1 59 ? 7.699 18.078 -1.428 1 95.88 59 ARG B N 1
ATOM 1759 C CA . ARG B 1 59 ? 8.969 18 -0.719 1 95.88 59 ARG B CA 1
ATOM 1760 C C . ARG B 1 59 ? 9.414 16.547 -0.536 1 95.88 59 ARG B C 1
ATOM 1762 O O . ARG B 1 59 ? 8.578 15.656 -0.383 1 95.88 59 ARG B O 1
ATOM 1769 N N . ARG B 1 60 ? 10.727 16.344 -0.545 1 94.75 60 ARG B N 1
ATOM 1770 C CA . ARG B 1 60 ? 11.289 15 -0.378 1 94.75 60 ARG B CA 1
ATOM 1771 C C . ARG B 1 60 ? 12.633 15.055 0.333 1 94.75 60 ARG B C 1
ATOM 1773 O O . ARG B 1 60 ? 13.328 16.062 0.282 1 94.75 60 ARG B O 1
ATOM 1780 N N . ASP B 1 61 ? 12.906 14.047 1.096 1 96.56 61 ASP B N 1
ATOM 1781 C CA . ASP B 1 61 ? 14.273 13.852 1.561 1 96.56 61 ASP B CA 1
ATOM 1782 C C . ASP B 1 61 ? 15.188 13.422 0.416 1 96.56 61 ASP B C 1
ATOM 1784 O O . ASP B 1 61 ? 15.141 12.266 -0.021 1 96.56 61 ASP B O 1
ATOM 1788 N N . THR B 1 62 ? 16.031 14.25 -0.032 1 94.5 62 THR B N 1
ATOM 1789 C CA . THR B 1 62 ? 16.875 13.984 -1.2 1 94.5 62 THR B CA 1
ATOM 1790 C C . THR B 1 62 ? 18 13.016 -0.855 1 94.5 62 THR B C 1
ATOM 1792 O O . THR B 1 62 ? 18.656 12.477 -1.748 1 94.5 62 THR B O 1
ATOM 1795 N N . ALA B 1 63 ? 18.188 12.773 0.385 1 96 63 ALA B N 1
ATOM 1796 C CA . ALA B 1 63 ? 19.203 11.797 0.793 1 96 63 ALA B CA 1
ATOM 1797 C C . ALA B 1 63 ? 18.703 10.375 0.571 1 96 63 ALA B C 1
ATOM 1799 O O . ALA B 1 63 ? 19.484 9.43 0.563 1 96 63 ALA B O 1
ATOM 1800 N N . LEU B 1 64 ? 17.375 10.203 0.496 1 96.12 64 LEU B N 1
ATOM 1801 C CA . LEU B 1 64 ? 16.812 8.891 0.177 1 96.12 64 LEU B CA 1
ATOM 1802 C C . LEU B 1 64 ? 16.953 8.594 -1.313 1 96.12 64 LEU B C 1
ATOM 1804 O O . LEU B 1 64 ? 16.641 9.445 -2.148 1 96.12 64 LEU B O 1
ATOM 1808 N N . ASP B 1 65 ? 17.484 7.438 -1.596 1 96.62 65 ASP B N 1
ATOM 1809 C CA . ASP B 1 65 ? 17.453 7.016 -2.992 1 96.62 65 ASP B CA 1
ATOM 1810 C C . ASP B 1 65 ? 16.062 6.566 -3.398 1 96.62 65 ASP B C 1
ATOM 1812 O O . ASP B 1 65 ? 15.117 6.652 -2.605 1 96.62 65 ASP B O 1
ATOM 1816 N N . ASP B 1 66 ? 15.906 6.145 -4.609 1 96.38 66 ASP B N 1
ATOM 1817 C CA . ASP B 1 66 ? 14.594 5.781 -5.125 1 96.38 66 ASP B CA 1
ATOM 1818 C C . ASP B 1 66 ? 13.984 4.637 -4.32 1 96.38 66 ASP B C 1
ATOM 1820 O O . ASP B 1 66 ? 12.766 4.598 -4.109 1 96.38 66 ASP B O 1
ATOM 1824 N N . LEU B 1 67 ? 14.82 3.723 -3.928 1 97.44 67 LEU B N 1
ATOM 1825 C CA . LEU B 1 67 ? 14.328 2.615 -3.115 1 97.44 67 LEU B CA 1
ATOM 1826 C C . LEU B 1 67 ? 13.805 3.115 -1.772 1 97.44 67 LEU B C 1
ATOM 1828 O O . LEU B 1 67 ? 12.742 2.697 -1.322 1 97.44 67 LEU B O 1
ATOM 1832 N N . GLY B 1 68 ? 14.602 3.988 -1.129 1 97.31 68 GLY B N 1
ATOM 1833 C CA . GLY B 1 68 ? 14.148 4.57 0.125 1 97.31 68 GLY B CA 1
ATOM 1834 C C . GLY B 1 68 ? 12.828 5.309 -0.002 1 97.31 68 GLY B C 1
ATOM 1835 O O . GLY B 1 68 ? 11.945 5.148 0.839 1 97.31 68 GLY B O 1
ATOM 1836 N N . SER B 1 69 ? 12.688 6.059 -1.044 1 97.5 69 SER B N 1
ATOM 1837 C CA . SER B 1 69 ? 11.445 6.793 -1.286 1 97.5 69 SER B CA 1
ATOM 1838 C C . SER B 1 69 ? 10.281 5.84 -1.528 1 97.5 69 SER B C 1
ATOM 1840 O O . SER B 1 69 ? 9.172 6.078 -1.047 1 97.5 69 SER B O 1
ATOM 1842 N N . CYS B 1 70 ? 10.555 4.832 -2.25 1 97.31 70 CYS B N 1
ATOM 1843 C CA . CYS B 1 70 ? 9.523 3.832 -2.512 1 97.31 70 CYS B CA 1
ATOM 1844 C C . CYS B 1 70 ? 9.094 3.139 -1.224 1 97.31 70 CYS B C 1
ATOM 1846 O O . CYS B 1 70 ? 7.906 2.879 -1.019 1 97.31 70 CYS B O 1
ATOM 1848 N N . LYS B 1 71 ? 10.047 2.838 -0.398 1 98.06 71 LYS B N 1
ATOM 1849 C CA . LYS B 1 71 ? 9.727 2.193 0.874 1 98.06 71 LYS B CA 1
ATOM 1850 C C . LYS B 1 71 ? 8.859 3.09 1.745 1 98.06 71 LYS B C 1
ATOM 1852 O O . LYS B 1 71 ? 7.973 2.604 2.457 1 98.06 71 LYS B O 1
ATOM 1857 N N . VAL B 1 72 ? 9.062 4.379 1.737 1 97.62 72 VAL B N 1
ATOM 1858 C CA . VAL B 1 72 ? 8.211 5.301 2.484 1 97.62 72 VAL B CA 1
ATOM 1859 C C . VAL B 1 72 ? 6.789 5.254 1.935 1 97.62 72 VAL B C 1
ATOM 1861 O O . VAL B 1 72 ? 5.824 5.195 2.699 1 97.62 72 VAL B O 1
ATOM 1864 N N . ALA B 1 73 ? 6.684 5.309 0.62 1 97.75 73 ALA B N 1
ATOM 1865 C CA . ALA B 1 73 ? 5.375 5.211 -0.018 1 97.75 73 ALA B CA 1
ATOM 1866 C C . ALA B 1 73 ? 4.68 3.904 0.351 1 97.75 73 ALA B C 1
ATOM 1868 O O . ALA B 1 73 ? 3.48 3.895 0.646 1 97.75 73 ALA B O 1
ATOM 1869 N N . LEU B 1 74 ? 5.426 2.826 0.322 1 97.19 74 LEU B N 1
ATOM 1870 C CA . LEU B 1 74 ? 4.875 1.521 0.669 1 97.19 74 LEU B CA 1
ATOM 1871 C C . LEU B 1 74 ? 4.391 1.505 2.115 1 97.19 74 LEU B C 1
ATOM 1873 O O . LEU B 1 74 ? 3.271 1.067 2.396 1 97.19 74 LEU B O 1
ATOM 1877 N N . GLU B 1 75 ? 5.219 2.008 3.045 1 95.38 75 GLU B N 1
ATOM 1878 C CA . GLU B 1 75 ? 4.832 2.045 4.453 1 95.38 75 GLU B CA 1
ATOM 1879 C C . GLU B 1 75 ? 3.559 2.863 4.652 1 95.38 75 GLU B C 1
ATOM 1881 O O . GLU B 1 75 ? 2.715 2.516 5.484 1 95.38 75 GLU B O 1
ATOM 1886 N N . ALA B 1 76 ? 3.434 3.924 3.939 1 94.25 76 ALA B N 1
ATOM 1887 C CA . ALA B 1 76 ? 2.207 4.715 4.012 1 94.25 76 ALA B CA 1
ATOM 1888 C C . ALA B 1 76 ? 1.015 3.93 3.477 1 94.25 76 ALA B C 1
ATOM 1890 O O . ALA B 1 76 ? -0.058 3.926 4.086 1 94.25 76 ALA B O 1
ATOM 1891 N N . ALA B 1 77 ? 1.204 3.275 2.354 1 93.19 77 ALA B N 1
ATOM 1892 C CA . ALA B 1 77 ? 0.131 2.521 1.71 1 93.19 77 ALA B CA 1
ATOM 1893 C C . ALA B 1 77 ? -0.35 1.382 2.604 1 93.19 77 ALA B C 1
ATOM 1895 O O . ALA B 1 77 ? -1.524 1.009 2.568 1 93.19 77 ALA B O 1
ATOM 1896 N N . LEU B 1 78 ? 0.55 0.848 3.377 1 91.25 78 LEU B N 1
ATOM 1897 C CA . LEU B 1 78 ? 0.206 -0.269 4.25 1 91.25 78 LEU B CA 1
ATOM 1898 C C . LEU B 1 78 ? -0.726 0.182 5.367 1 91.25 78 LEU B C 1
ATOM 1900 O O . LEU B 1 78 ? -1.292 -0.648 6.082 1 91.25 78 LEU B O 1
ATOM 1904 N N . LYS B 1 79 ? -0.942 1.462 5.441 1 86.5 79 LYS B N 1
ATOM 1905 C CA . LYS B 1 79 ? -1.876 1.987 6.434 1 86.5 79 LYS B CA 1
ATOM 1906 C C . LYS B 1 79 ? -3.275 2.137 5.844 1 86.5 79 LYS B C 1
ATOM 1908 O O . LYS B 1 79 ? -4.215 2.516 6.547 1 86.5 79 LYS B O 1
ATOM 1913 N N . LEU B 1 80 ? -3.285 1.826 4.574 1 79.31 80 LEU B N 1
ATOM 1914 C CA . LEU B 1 80 ? -4.609 1.793 3.959 1 79.31 80 LEU B CA 1
ATOM 1915 C C . LEU B 1 80 ? -5.496 0.753 4.637 1 79.31 80 LEU B C 1
ATOM 1917 O O . LEU B 1 80 ? -5.059 -0.374 4.883 1 79.31 80 LEU B O 1
ATOM 1921 N N . ARG B 1 81 ? -6.18 1.088 5.66 1 62.94 81 ARG B N 1
ATOM 1922 C CA . ARG B 1 81 ? -7.035 0.132 6.355 1 62.94 81 ARG B CA 1
ATOM 1923 C C . ARG B 1 81 ? -8.367 -0.041 5.637 1 62.94 81 ARG B C 1
ATOM 1925 O O . ARG B 1 81 ? -8.953 0.934 5.16 1 62.94 81 ARG B O 1
ATOM 1932 N N . TYR B 1 82 ? -8.547 -1.306 5.273 1 49.91 82 TYR B N 1
ATOM 1933 C CA . TYR B 1 82 ? -9.906 -1.61 4.852 1 49.91 82 TYR B CA 1
ATOM 1934 C C . TYR B 1 82 ? -10.922 -0.881 5.723 1 49.91 82 TYR B C 1
ATOM 1936 O O . TYR B 1 82 ? -11.594 0.047 5.262 1 49.91 82 TYR B O 1
ATOM 1944 N N . GLY B 1 83 ? -11.805 -1.761 6.488 1 44.31 83 GLY B N 1
ATOM 1945 C CA . GLY B 1 83 ? -13.086 -1.529 7.125 1 44.31 83 GLY B CA 1
ATOM 1946 C C . GLY B 1 83 ? -13.023 -0.5 8.242 1 44.31 83 GLY B C 1
ATOM 1947 O O . GLY B 1 83 ? -11.984 -0.327 8.875 1 44.31 83 GLY B O 1
ATOM 1948 N N . TYR B 1 84 ? -13.609 0.579 8.008 1 41.25 84 TYR B N 1
ATOM 1949 C CA . TYR B 1 84 ? -13.977 1.468 9.102 1 41.25 84 TYR B CA 1
ATOM 1950 C C . TYR B 1 84 ? -14.055 0.705 10.422 1 41.25 84 TYR B C 1
ATOM 1952 O O . TYR B 1 84 ? -14.766 -0.297 10.523 1 41.25 84 TYR B O 1
ATOM 1960 N N . ASP B 1 85 ? -12.992 0.684 11.094 1 40.34 85 ASP B N 1
ATOM 1961 C CA . ASP B 1 85 ? -13.195 0.171 12.445 1 40.34 85 ASP B CA 1
ATOM 1962 C C . ASP B 1 85 ? -14.547 0.6 13 1 40.34 85 ASP B C 1
ATOM 1964 O O . ASP B 1 85 ? -14.688 1.703 13.531 1 40.34 85 ASP B O 1
ATOM 1968 N N . TRP B 1 86 ? -15.516 0.08 12.5 1 41.91 86 TRP B N 1
ATOM 1969 C CA . TRP B 1 86 ? -16.828 0.297 13.117 1 41.91 86 TRP B CA 1
ATOM 1970 C C . TRP B 1 86 ? -16.703 0.354 14.633 1 41.91 86 TRP B C 1
ATOM 1972 O O . TRP B 1 86 ? -17.5 1.016 15.305 1 41.91 86 TRP B O 1
ATOM 1982 N N . ARG B 1 87 ? -15.758 -0.313 15.086 1 42.09 87 ARG B N 1
ATOM 1983 C CA . ARG B 1 87 ? -15.609 -0.238 16.531 1 42.09 87 ARG B CA 1
ATOM 1984 C C . ARG B 1 87 ? -15.156 1.152 16.969 1 42.09 87 ARG B C 1
ATOM 1986 O O . ARG B 1 87 ? -15.625 1.681 17.984 1 42.09 87 ARG B O 1
ATOM 1993 N N . SER B 1 88 ? -14.305 1.651 16.125 1 42.41 88 SER B N 1
ATOM 1994 C CA . SER B 1 88 ? -13.891 2.998 16.5 1 42.41 88 SER B CA 1
ATOM 1995 C C . SER B 1 88 ? -15.016 4.004 16.281 1 42.41 88 SER B C 1
ATOM 1997 O O . SER B 1 88 ? -15.203 4.922 17.078 1 42.41 88 SER B O 1
ATOM 1999 N N . VAL B 1 89 ? -15.633 3.746 15.195 1 42.66 89 VAL B N 1
ATOM 2000 C CA . VAL B 1 89 ? -16.797 4.598 14.977 1 42.66 89 VAL B CA 1
ATOM 2001 C C . VAL B 1 89 ? -17.844 4.324 16.047 1 42.66 89 VAL B C 1
ATOM 2003 O O . VAL B 1 89 ? -18.422 5.254 16.609 1 42.66 89 VAL B O 1
ATOM 2006 N N . VAL B 1 90 ? -18.078 3.061 16.234 1 48.31 90 VAL B N 1
ATOM 2007 C CA . VAL B 1 90 ? -18.984 2.725 17.328 1 48.31 90 VAL B CA 1
ATOM 2008 C C . VAL B 1 90 ? -18.453 3.268 18.641 1 48.31 90 VAL B C 1
ATOM 2010 O O . VAL B 1 90 ? -19.203 3.805 19.453 1 48.31 90 VAL B O 1
ATOM 2013 N N . GLN B 1 91 ? -17.172 3.189 18.703 1 47.47 91 GLN B N 1
ATOM 2014 C CA . GLN B 1 91 ? -16.578 3.762 19.906 1 47.47 91 GLN B CA 1
ATOM 2015 C C . GLN B 1 91 ? -16.734 5.277 19.938 1 47.47 91 GLN B C 1
ATOM 2017 O O . GLN B 1 91 ? -17.031 5.852 20.984 1 47.47 91 GLN B O 1
ATOM 2022 N N . LEU B 1 92 ? -16.562 5.762 18.844 1 47.31 92 LEU B N 1
ATOM 2023 C CA . LEU B 1 92 ? -16.797 7.199 18.766 1 47.31 92 LEU B CA 1
ATOM 2024 C C . LEU B 1 92 ? -18.266 7.531 19 1 47.31 92 LEU B C 1
ATOM 2026 O O . LEU B 1 92 ? -18.594 8.461 19.75 1 47.31 92 LEU B O 1
ATOM 2030 N N . LEU B 1 93 ? -19 6.734 18.359 1 49.56 93 LEU B N 1
ATOM 2031 C CA . LEU B 1 93 ? -20.438 6.957 18.547 1 49.56 93 LEU B CA 1
ATOM 2032 C C . LEU B 1 93 ? -20.859 6.652 19.984 1 49.56 93 LEU B C 1
ATOM 2034 O O . LEU B 1 93 ? -21.672 7.375 20.547 1 49.56 93 LEU B O 1
ATOM 2038 N N . THR B 1 94 ? -20.359 5.602 20.438 1 51.62 94 THR B N 1
ATOM 2039 C CA . THR B 1 94 ? -20.656 5.262 21.828 1 51.62 94 THR B CA 1
ATOM 2040 C C . THR B 1 94 ? -20.094 6.324 22.781 1 51.62 94 THR B C 1
ATOM 2042 O O . THR B 1 94 ? -20.75 6.699 23.75 1 51.62 94 THR B O 1
ATOM 2045 N N . GLN B 1 95 ? -18.922 6.676 22.391 1 48.31 95 GLN B N 1
ATOM 2046 C CA . GLN B 1 95 ? -18.359 7.762 23.188 1 48.31 95 GLN B CA 1
ATOM 2047 C C . GLN B 1 95 ? -19.203 9.031 23.047 1 48.31 95 GLN B C 1
ATOM 2049 O O . GLN B 1 95 ? -19.406 9.758 24.016 1 48.31 95 GLN B O 1
ATOM 2054 N N . ALA B 1 96 ? -19.531 9.164 21.859 1 49.84 96 ALA B N 1
ATOM 2055 C CA . ALA B 1 96 ? -20.391 10.328 21.641 1 49.84 96 ALA B CA 1
ATOM 2056 C C . ALA B 1 96 ? -21.719 10.188 22.375 1 49.84 96 ALA B C 1
ATOM 2058 O O . ALA B 1 96 ? -22.25 11.164 22.922 1 49.84 96 ALA B O 1
ATOM 2059 N N . LYS B 1 97 ? -22.219 9.031 22.297 1 48.53 97 LYS B N 1
ATOM 2060 C CA . LYS B 1 97 ? -23.5 8.781 22.938 1 48.53 97 LYS B CA 1
ATOM 2061 C C . LYS B 1 97 ? -23.375 8.766 24.453 1 48.53 97 LYS B C 1
ATOM 2063 O O . LYS B 1 97 ? -24.25 9.234 25.172 1 48.53 97 LYS B O 1
ATOM 2068 N N . TRP B 1 98 ? -22.438 7.891 24.828 1 49.62 98 TRP B N 1
ATOM 2069 C CA . TRP B 1 98 ? -22.406 7.789 26.281 1 49.62 98 TRP B CA 1
ATOM 2070 C C . TRP B 1 98 ? -21.766 9.023 26.906 1 49.62 98 TRP B C 1
ATOM 2072 O O . TRP B 1 98 ? -21.672 9.141 28.125 1 49.62 98 TRP B O 1
ATOM 2082 N N . GLY B 1 99 ? -21.859 10.156 26.516 1 42.25 99 GLY B N 1
ATOM 2083 C CA . GLY B 1 99 ? -21.547 11.438 27.125 1 42.25 99 GLY B CA 1
ATOM 2084 C C . GLY B 1 99 ? -20.203 11.445 27.844 1 42.25 99 GLY B C 1
ATOM 2085 O O . GLY B 1 99 ? -20 12.219 28.766 1 42.25 99 GLY B O 1
ATOM 2086 N N . TRP B 1 100 ? -19.453 10.281 28.047 1 37.41 100 TRP B N 1
ATOM 2087 C CA . TRP B 1 100 ? -18.484 10.453 29.109 1 37.41 100 TRP B CA 1
ATOM 2088 C C . TRP B 1 100 ? -17.781 11.812 29 1 37.41 100 TRP B C 1
ATOM 2090 O O . TRP B 1 100 ? -17.281 12.164 27.938 1 37.41 100 TRP B O 1
ATOM 2100 N N . ARG B 1 101 ? -17.891 12.625 30.094 1 36.34 101 ARG B N 1
ATOM 2101 C CA . ARG B 1 101 ? -17.75 14.008 30.547 1 36.34 101 ARG B CA 1
ATOM 2102 C C . ARG B 1 101 ? -16.484 14.633 30 1 36.34 101 ARG B C 1
ATOM 2104 O O . ARG B 1 101 ? -16.516 15.727 29.422 1 36.34 101 ARG B O 1
ATOM 2111 N N . GLY B 1 102 ? -15.453 14.789 31.016 1 35.91 102 GLY B N 1
ATOM 2112 C CA . GLY B 1 102 ? -14.93 15.969 31.688 1 35.91 102 GLY B CA 1
ATOM 2113 C C . GLY B 1 102 ? -13.898 16.719 30.859 1 35.91 102 GLY B C 1
ATOM 2114 O O . GLY B 1 102 ? -13.945 17.938 30.766 1 35.91 102 GLY B O 1
ATOM 2115 N N . GLY B 1 103 ? -12.484 16.234 30.875 1 38.53 103 GLY B N 1
ATOM 2116 C CA . GLY B 1 103 ? -11.562 17.359 30.797 1 38.53 103 GLY B CA 1
ATOM 2117 C C . GLY B 1 103 ? -11.594 18.062 29.453 1 38.53 103 GLY B C 1
ATOM 2118 O O . GLY B 1 103 ? -12.219 17.594 28.516 1 38.53 103 GLY B O 1
ATOM 2119 N N . SER B 1 104 ? -11.016 19.344 29.266 1 36.62 104 SER B N 1
ATOM 2120 C CA . SER B 1 104 ? -10.852 20.266 28.141 1 36.62 104 SER B CA 1
ATOM 2121 C C . SER B 1 104 ? -10.586 19.516 26.844 1 36.62 104 SER B C 1
ATOM 2123 O O . SER B 1 104 ? -9.477 19.016 26.625 1 36.62 104 SER B O 1
ATOM 2125 N N . GLY B 1 105 ? -11.227 18.719 26.312 1 42.31 105 GLY B N 1
ATOM 2126 C CA . GLY B 1 105 ? -11.305 17.75 25.219 1 42.31 105 GLY B CA 1
ATOM 2127 C C . GLY B 1 105 ? -10.984 18.375 23.875 1 42.31 105 GLY B C 1
ATOM 2128 O O . GLY B 1 105 ? -11.102 17.703 22.844 1 42.31 105 GLY B O 1
ATOM 2129 N N . ARG B 1 106 ? -11.203 19.688 23.703 1 43.62 106 ARG B N 1
ATOM 2130 C CA . ARG B 1 106 ? -11.016 20.359 22.422 1 43.62 106 ARG B CA 1
ATOM 2131 C C . ARG B 1 106 ? -9.578 20.188 21.938 1 43.62 106 ARG B C 1
ATOM 2133 O O . ARG B 1 106 ? -9.344 20.062 20.719 1 43.62 106 ARG B O 1
ATOM 2140 N N . PRO B 1 107 ? -8.57 20.641 22.781 1 44.88 107 PRO B N 1
ATOM 2141 C CA . PRO B 1 107 ? -7.242 20.812 22.203 1 44.88 107 PRO B CA 1
ATOM 2142 C C . PRO B 1 107 ? -6.684 19.516 21.625 1 44.88 107 PRO B C 1
ATOM 2144 O O . PRO B 1 107 ? -6 19.531 20.594 1 44.88 107 PRO B O 1
ATOM 2147 N N . ARG B 1 108 ? -6.949 18.391 22.328 1 49.5 108 ARG B N 1
ATOM 2148 C CA . ARG B 1 108 ? -6.355 17.125 21.906 1 49.5 108 ARG B CA 1
ATOM 2149 C C . ARG B 1 108 ? -6.984 16.625 20.625 1 49.5 108 ARG B C 1
ATOM 2151 O O . ARG B 1 108 ? -6.289 16.109 19.75 1 49.5 108 ARG B O 1
ATOM 2158 N N . GLN B 1 109 ? -8.266 16.875 20.531 1 50.97 109 GLN B N 1
ATOM 2159 C CA . GLN B 1 109 ? -8.961 16.453 19.328 1 50.97 109 GLN B CA 1
ATOM 2160 C C . GLN B 1 109 ? -8.508 17.25 18.109 1 50.97 109 GLN B C 1
ATOM 2162 O O . GLN B 1 109 ? -8.297 16.703 17.031 1 50.97 109 GLN B O 1
ATOM 2167 N N . LEU B 1 110 ? -8.375 18.641 18.391 1 49.94 110 LEU B N 1
ATOM 2168 C CA . LEU B 1 110 ? -7.926 19.484 17.281 1 49.94 110 LEU B CA 1
ATOM 2169 C C . LEU B 1 110 ? -6.504 19.125 16.875 1 49.94 110 LEU B C 1
ATOM 2171 O O . LEU B 1 110 ? -6.184 19.125 15.68 1 49.94 110 LEU B O 1
ATOM 2175 N N . SER B 1 111 ? -5.789 18.734 17.922 1 56.19 111 SER B N 1
ATOM 2176 C CA . SER B 1 111 ? -4.406 18.359 17.641 1 56.19 111 SER B CA 1
ATOM 2177 C C . SER B 1 111 ? -4.336 17.047 16.859 1 56.19 111 SER B C 1
ATOM 2179 O O . SER B 1 111 ? -3.547 16.922 15.93 1 56.19 111 SER B O 1
ATOM 2181 N N . GLU B 1 112 ? -5.266 16.172 17.25 1 60.66 112 GLU B N 1
ATOM 2182 C CA . GLU B 1 112 ? -5.262 14.875 16.578 1 60.66 112 GLU B CA 1
ATOM 2183 C C . GLU B 1 112 ? -5.652 15.008 15.109 1 60.66 112 GLU B C 1
ATOM 2185 O O . GLU B 1 112 ? -5.047 14.383 14.234 1 60.66 112 GLU B O 1
ATOM 2190 N N . ARG B 1 113 ? -6.527 15.922 14.883 1 61.03 113 ARG B N 1
ATOM 2191 C CA . ARG B 1 113 ? -6.992 16.125 13.516 1 61.03 113 ARG B CA 1
ATOM 2192 C C . ARG B 1 113 ? -5.949 16.891 12.695 1 61.03 113 ARG B C 1
ATOM 2194 O O . ARG B 1 113 ? -5.82 16.656 11.492 1 61.03 113 ARG B O 1
ATOM 2201 N N . ALA B 1 114 ? -5.262 17.781 13.516 1 60.53 114 ALA B N 1
ATOM 2202 C CA . ALA B 1 114 ? -4.273 18.625 12.836 1 60.53 114 ALA B CA 1
ATOM 2203 C C . ALA B 1 114 ? -3.051 17.797 12.43 1 60.53 114 ALA B C 1
ATOM 2205 O O . ALA B 1 114 ? -2.273 18.219 11.57 1 60.53 114 ALA B O 1
ATOM 2206 N N . THR B 1 115 ? -3.043 16.609 13.031 1 71.56 115 THR B N 1
ATOM 2207 C CA . THR B 1 115 ? -1.812 15.859 12.812 1 71.56 115 THR B CA 1
ATOM 2208 C C . THR B 1 115 ? -2.086 14.586 12.008 1 71.56 115 THR B C 1
ATOM 2210 O O . THR B 1 115 ? -1.159 13.961 11.5 1 71.56 115 THR B O 1
ATOM 2213 N N . LEU B 1 116 ? -3.285 14.359 11.766 1 76.81 116 LEU B N 1
ATOM 2214 C CA . LEU B 1 116 ? -3.658 13.07 11.195 1 76.81 116 LEU B CA 1
ATOM 2215 C C . LEU B 1 116 ? -3.027 12.883 9.82 1 76.81 116 LEU B C 1
ATOM 2217 O O . LEU B 1 116 ? -2.396 11.852 9.562 1 76.81 116 LEU B O 1
ATOM 2221 N N . CYS B 1 117 ? -3.07 13.906 8.977 1 85.56 117 CYS B N 1
ATOM 2222 C CA . CYS B 1 117 ? -2.607 13.734 7.602 1 85.56 117 CYS B CA 1
ATOM 2223 C C . CYS B 1 117 ? -1.084 13.742 7.535 1 85.56 117 CYS B C 1
ATOM 2225 O O . CYS B 1 117 ? -0.482 12.859 6.918 1 85.56 117 CYS B O 1
ATOM 2227 N N . SER B 1 118 ? -0.434 14.688 8.297 1 90.81 118 SER B N 1
ATOM 2228 C CA . SER B 1 118 ? 1.019 14.82 8.273 1 90.81 118 SER B CA 1
ATOM 2229 C C . SER B 1 118 ? 1.694 13.695 9.047 1 90.81 118 SER B C 1
ATOM 2231 O O . SER B 1 118 ? 2.811 13.289 8.711 1 90.81 118 SER B O 1
ATOM 2233 N N . GLN B 1 119 ? 0.903 13.133 9.977 1 89.62 119 GLN B N 1
ATOM 2234 C CA . GLN B 1 119 ? 1.442 12.039 10.773 1 89.62 119 GLN B CA 1
ATOM 2235 C C . GLN B 1 119 ? 1.649 10.789 9.93 1 89.62 119 GLN B C 1
ATOM 2237 O O . GLN B 1 119 ? 2.553 9.992 10.195 1 89.62 119 GLN B O 1
ATOM 2242 N N . LEU B 1 120 ? 0.827 10.641 8.914 1 90.94 120 LEU B N 1
ATOM 2243 C CA . LEU B 1 120 ? 0.966 9.492 8.023 1 90.94 120 LEU B CA 1
ATOM 2244 C C . LEU B 1 120 ? 2.363 9.445 7.414 1 90.94 120 LEU B C 1
ATOM 2246 O O . LEU B 1 120 ? 3.016 8.398 7.43 1 90.94 120 LEU B O 1
ATOM 2250 N N . TYR B 1 121 ? 2.846 10.578 6.863 1 94.75 121 TYR B N 1
ATOM 2251 C CA . TYR B 1 121 ? 4.188 10.641 6.293 1 94.75 121 TYR B CA 1
ATOM 2252 C C . TYR B 1 121 ? 5.25 10.43 7.363 1 94.75 121 TYR B C 1
ATOM 2254 O O . TYR B 1 121 ? 6.203 9.68 7.164 1 94.75 121 TYR B O 1
ATOM 2262 N N . ALA B 1 122 ? 5.07 11.141 8.453 1 93.25 122 ALA B N 1
ATOM 2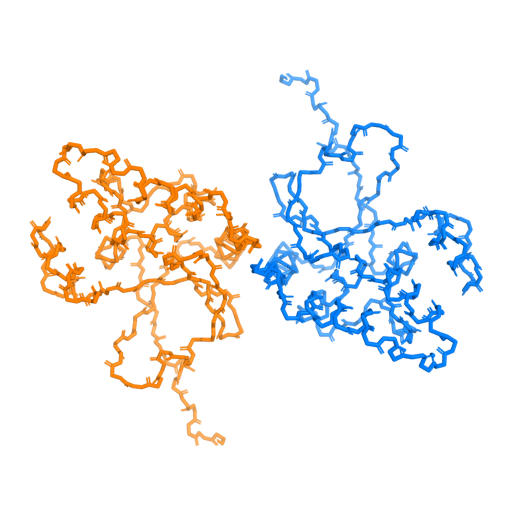263 C CA . ALA B 1 122 ? 6.059 11.07 9.523 1 93.25 122 ALA B CA 1
ATOM 2264 C C . ALA B 1 122 ? 6.25 9.633 10.008 1 93.25 122 ALA B C 1
ATOM 2266 O O . ALA B 1 122 ? 7.379 9.18 10.211 1 93.25 122 ALA B O 1
ATOM 2267 N N . ASP B 1 123 ? 5.172 8.93 10.195 1 91.69 123 ASP B N 1
ATOM 2268 C CA . ASP B 1 123 ? 5.238 7.543 10.648 1 91.69 123 ASP B CA 1
ATOM 2269 C C . ASP B 1 123 ? 5.938 6.66 9.617 1 91.69 123 ASP B C 1
ATOM 2271 O O . ASP B 1 123 ? 6.824 5.875 9.961 1 91.69 123 ASP B O 1
ATOM 2275 N N . ALA B 1 124 ? 5.523 6.797 8.375 1 94.44 124 ALA B N 1
ATOM 2276 C CA . ALA B 1 124 ? 6.117 5.996 7.309 1 94.44 124 ALA B CA 1
ATOM 2277 C C . ALA B 1 124 ? 7.613 6.273 7.188 1 94.44 124 ALA B C 1
ATOM 2279 O O . ALA B 1 124 ? 8.414 5.344 7.074 1 94.44 124 ALA B O 1
ATOM 2280 N N . TYR B 1 125 ? 7.988 7.543 7.223 1 96.5 125 TYR B N 1
ATOM 2281 C CA . TYR B 1 125 ? 9.383 7.965 7.152 1 96.5 125 TYR B CA 1
ATOM 2282 C C . TYR B 1 125 ? 10.195 7.363 8.297 1 96.5 125 TYR B C 1
ATOM 2284 O O . TYR B 1 125 ? 11.305 6.863 8.086 1 96.5 125 TYR B O 1
ATOM 2292 N N . GLY B 1 126 ? 9.641 7.387 9.461 1 94.25 126 GLY B N 1
ATOM 2293 C CA . GLY B 1 126 ? 10.305 6.844 10.633 1 94.25 126 GLY B CA 1
ATOM 2294 C C . GLY B 1 126 ? 10.594 5.359 10.523 1 94.25 126 GLY B C 1
ATOM 2295 O O . GLY B 1 126 ? 11.68 4.902 10.883 1 94.25 126 GLY B O 1
ATOM 2296 N N . VAL B 1 127 ? 9.656 4.625 10.07 1 92.81 127 VAL B N 1
ATOM 2297 C CA . VAL B 1 127 ? 9.812 3.182 9.906 1 92.81 127 VAL B CA 1
ATOM 2298 C C . VAL B 1 127 ? 10.961 2.895 8.938 1 92.81 127 VAL B C 1
ATOM 2300 O O . VAL B 1 127 ? 11.758 1.987 9.164 1 92.81 127 VAL B O 1
ATOM 2303 N N . VAL B 1 128 ? 11.086 3.697 7.895 1 96.25 128 VAL B N 1
ATOM 2304 C CA . VAL B 1 128 ? 12.031 3.428 6.816 1 96.25 128 VAL B CA 1
ATOM 2305 C C . VAL B 1 128 ? 13.422 3.918 7.215 1 96.25 128 VAL B C 1
ATOM 2307 O O . VAL B 1 128 ? 14.422 3.26 6.93 1 96.25 128 VAL B O 1
ATOM 2310 N N . THR B 1 129 ? 13.508 5.039 7.926 1 96.25 129 THR B N 1
ATOM 2311 C CA . THR B 1 129 ? 14.805 5.684 8.133 1 96.25 129 THR B CA 1
ATOM 2312 C C . THR B 1 129 ? 15.266 5.504 9.578 1 96.25 129 THR B C 1
ATOM 2314 O O . THR B 1 129 ? 16.406 5.832 9.914 1 96.25 129 THR B O 1
ATOM 2317 N N . ALA B 1 130 ? 14.445 4.988 10.406 1 93.06 130 ALA B N 1
ATOM 2318 C CA . ALA B 1 130 ? 14.703 4.91 11.844 1 93.06 130 ALA B CA 1
ATOM 2319 C C . ALA B 1 130 ? 15.031 6.285 12.414 1 93.06 130 ALA B C 1
ATOM 2321 O O . ALA B 1 130 ? 15.867 6.402 13.32 1 93.06 130 ALA B O 1
ATOM 2322 N N . SER B 1 131 ? 14.492 7.336 11.742 1 89.88 131 SER B N 1
ATOM 2323 C CA . SER B 1 131 ? 14.672 8.727 12.156 1 89.88 131 SER B CA 1
ATOM 2324 C C . SER B 1 131 ? 13.328 9.445 12.234 1 89.88 131 SER B C 1
ATOM 2326 O O . SER B 1 131 ? 12.32 8.969 11.719 1 89.88 131 SER B O 1
ATOM 2328 N N . THR B 1 132 ? 13.352 10.516 12.953 1 86.5 132 THR B N 1
ATOM 2329 C CA . THR B 1 132 ? 12.125 11.305 13.094 1 86.5 132 THR B CA 1
ATOM 2330 C C . THR B 1 132 ? 12.25 12.633 12.359 1 86.5 132 THR B C 1
ATOM 2332 O O . THR B 1 132 ? 13.344 13.188 12.242 1 86.5 132 THR B O 1
ATOM 2335 N N . LEU B 1 133 ? 11.25 13.109 11.68 1 84.56 133 LEU B N 1
ATOM 2336 C CA . LEU B 1 133 ? 11.25 14.383 10.977 1 84.56 133 LEU B CA 1
ATOM 2337 C C . LEU B 1 133 ? 11.094 15.547 11.953 1 84.56 133 LEU B C 1
ATOM 2339 O O . LEU B 1 133 ? 11.5 16.672 11.648 1 84.56 133 LEU B O 1
ATOM 2343 N N . ASP B 1 134 ? 10.352 15.352 12.977 1 71.44 134 ASP B N 1
ATOM 2344 C CA . ASP B 1 134 ? 10.312 16.406 13.969 1 71.44 134 ASP B CA 1
ATOM 2345 C C . ASP B 1 134 ? 10.445 15.852 15.383 1 71.44 134 ASP B C 1
ATOM 2347 O O . ASP B 1 134 ? 9.484 15.305 15.938 1 71.44 134 ASP B O 1
ATOM 2351 N N . SER B 1 135 ? 11.656 15.969 15.789 1 61.38 135 SER B N 1
ATOM 2352 C CA . SER B 1 135 ? 11.984 15.477 17.125 1 61.38 135 SER B CA 1
ATOM 2353 C C . SER B 1 135 ? 11.266 16.281 18.203 1 61.38 135 SER B C 1
ATOM 2355 O O . SER B 1 135 ? 11.133 15.836 19.344 1 61.38 135 SER B O 1
ATOM 2357 N N . ARG B 1 136 ? 10.703 17.375 17.844 1 61.59 136 ARG B N 1
ATOM 2358 C CA . ARG B 1 136 ? 10.141 18.234 18.859 1 61.59 136 ARG B CA 1
ATOM 2359 C C . ARG B 1 136 ? 8.617 18.141 18.891 1 61.59 136 ARG B C 1
ATOM 2361 O O . ARG B 1 136 ? 7.957 18.797 19.688 1 61.59 136 ARG B O 1
ATOM 2368 N N . ALA B 1 137 ? 8.125 17.312 17.969 1 64.19 137 ALA B N 1
ATOM 2369 C CA . ALA B 1 137 ? 6.668 17.312 17.875 1 64.19 137 ALA B CA 1
ATOM 2370 C C . ALA B 1 137 ? 6.059 16.422 18.969 1 64.19 137 ALA B C 1
ATOM 2372 O O . ALA B 1 137 ? 5.891 15.219 18.781 1 64.19 137 ALA B O 1
ATOM 2373 N N . GLU B 1 138 ? 5.953 17.031 20.141 1 63.59 138 GLU B N 1
ATOM 2374 C CA . GLU B 1 138 ? 5.363 16.297 21.25 1 63.59 138 GLU B CA 1
ATOM 2375 C C . GLU B 1 138 ? 3.916 15.914 20.953 1 63.59 138 GLU B C 1
ATOM 2377 O O . GLU B 1 138 ? 3.475 14.82 21.312 1 63.59 138 GLU B O 1
ATOM 2382 N N . ALA B 1 139 ? 3.295 16.859 20.312 1 65.88 139 ALA B N 1
ATOM 2383 C CA . ALA B 1 139 ? 1.858 16.656 20.156 1 65.88 139 ALA B CA 1
ATOM 2384 C C . ALA B 1 139 ? 1.541 16.109 18.766 1 65.88 139 ALA B C 1
ATOM 2386 O O . ALA B 1 139 ? 0.375 16.047 18.359 1 65.88 139 ALA B O 1
ATOM 2387 N N . GLY B 1 140 ? 2.445 15.742 18.062 1 82.5 140 GLY B N 1
ATOM 2388 C CA . GLY B 1 140 ? 2.195 15.227 16.734 1 82.5 140 GLY B CA 1
ATOM 2389 C C . GLY B 1 140 ? 2.789 16.094 15.633 1 82.5 140 GLY B C 1
ATOM 2390 O O . GLY B 1 140 ? 3.172 17.234 15.875 1 82.5 140 GLY B O 1
ATOM 2391 N N . VAL B 1 141 ? 2.93 15.57 14.516 1 89.69 141 VAL B N 1
ATOM 2392 C CA . VAL B 1 141 ? 3.523 16.25 13.375 1 89.69 141 VAL B CA 1
ATOM 2393 C C . VAL B 1 141 ? 2.428 16.922 12.547 1 89.69 141 VAL B C 1
ATOM 2395 O O . VAL B 1 141 ? 1.568 16.25 11.977 1 89.69 141 VAL B O 1
ATOM 2398 N N . THR B 1 142 ? 2.404 18.219 12.484 1 90.38 142 THR B N 1
ATOM 2399 C CA . THR B 1 142 ? 1.48 19 11.664 1 90.38 142 THR B CA 1
ATOM 2400 C C . THR B 1 142 ? 2.08 19.266 10.289 1 90.38 142 THR B C 1
ATOM 2402 O O . THR B 1 142 ? 3.279 19.078 10.078 1 90.38 142 THR B O 1
ATOM 2405 N N . PRO B 1 143 ? 1.226 19.75 9.359 1 93.19 143 PRO B N 1
ATOM 2406 C CA . PRO B 1 143 ? 1.771 20.094 8.047 1 93.19 143 PRO B CA 1
ATOM 2407 C C . PRO B 1 143 ? 2.877 21.156 8.133 1 93.19 143 PRO B C 1
ATOM 2409 O O . PRO B 1 143 ? 3.848 21.094 7.375 1 93.19 143 PRO B O 1
ATOM 2412 N N . ALA B 1 144 ? 2.787 21.969 9.086 1 93.56 144 ALA B N 1
ATOM 2413 C CA . ALA B 1 144 ? 3.812 23 9.258 1 93.56 144 ALA B CA 1
ATOM 2414 C C . ALA B 1 144 ? 5.148 22.391 9.656 1 93.56 144 ALA B C 1
ATOM 2416 O O . ALA B 1 144 ? 6.207 22.875 9.266 1 93.56 144 ALA B O 1
ATOM 2417 N N . HIS B 1 145 ? 5.082 21.359 10.469 1 93.5 145 HIS B N 1
ATOM 2418 C CA . HIS B 1 145 ? 6.301 20.656 10.836 1 93.5 145 HIS B CA 1
ATOM 2419 C C . HIS B 1 145 ? 7.012 20.109 9.602 1 93.5 145 HIS B C 1
ATOM 2421 O O . HIS B 1 145 ? 8.242 20.172 9.508 1 93.5 145 HIS B O 1
ATOM 2427 N N . LEU B 1 146 ? 6.25 19.594 8.641 1 95.19 146 LEU B N 1
ATOM 2428 C CA . LEU B 1 146 ? 6.836 19.094 7.402 1 95.19 146 LEU B CA 1
ATOM 2429 C C . LEU B 1 146 ? 7.348 20.234 6.543 1 95.19 146 LEU B C 1
ATOM 2431 O O . LEU B 1 146 ? 8.383 20.109 5.887 1 95.19 146 LEU B O 1
ATOM 2435 N N . SER B 1 147 ? 6.629 21.312 6.559 1 94.94 147 SER B N 1
ATOM 2436 C CA . SER B 1 147 ? 6.98 22.484 5.758 1 94.94 147 SER B CA 1
ATOM 2437 C C . SER B 1 147 ? 8.328 23.062 6.188 1 94.94 147 SER B C 1
ATOM 2439 O O . SER B 1 147 ? 9.141 23.438 5.344 1 94.94 147 SER B O 1
ATOM 2441 N N . VAL B 1 148 ? 8.594 23.047 7.453 1 94.81 148 VAL B N 1
ATOM 2442 C CA . VAL B 1 148 ? 9.781 23.734 7.957 1 94.81 148 VAL B CA 1
ATOM 2443 C C . VAL B 1 148 ? 10.961 22.75 7.977 1 94.81 148 VAL B C 1
ATOM 2445 O O . VAL B 1 148 ? 12.109 23.172 8.117 1 94.81 148 VAL B O 1
ATOM 2448 N N . ASN B 1 149 ? 10.695 21.531 7.84 1 95.06 149 ASN B N 1
ATOM 2449 C CA . ASN B 1 149 ? 11.719 20.516 8.047 1 95.06 149 ASN B CA 1
ATOM 2450 C C . ASN B 1 149 ? 12.867 20.672 7.055 1 95.06 149 ASN B C 1
ATOM 2452 O O . ASN B 1 149 ? 12.648 20.688 5.84 1 95.06 149 ASN B O 1
ATOM 2456 N N . LYS B 1 150 ? 14.109 20.641 7.535 1 94.06 150 LYS B N 1
ATOM 2457 C CA . LYS B 1 150 ? 15.273 20.938 6.703 1 94.06 150 LYS B CA 1
ATOM 2458 C C . LYS B 1 150 ? 15.766 19.688 5.984 1 94.06 150 LYS B C 1
ATOM 2460 O O . LYS B 1 150 ? 16.531 19.781 5.027 1 94.06 150 LYS B O 1
ATOM 2465 N N . THR B 1 151 ? 15.367 18.562 6.48 1 94.62 151 THR B N 1
ATOM 2466 C CA . THR B 1 151 ? 15.719 17.312 5.816 1 94.62 151 THR B CA 1
ATOM 2467 C C . THR B 1 151 ? 14.992 17.188 4.48 1 94.62 151 THR B C 1
ATOM 2469 O O . THR B 1 151 ? 15.469 16.516 3.566 1 94.62 151 THR B O 1
ATOM 2472 N N . LEU B 1 152 ? 13.82 17.844 4.367 1 96.31 152 LEU B N 1
ATOM 2473 C CA . LEU B 1 152 ? 13.016 17.812 3.146 1 96.31 152 LEU B CA 1
ATOM 2474 C C . LEU B 1 152 ? 13.32 19 2.256 1 96.31 152 LEU B C 1
ATOM 2476 O O . LEU B 1 152 ? 13.445 20.125 2.742 1 96.31 152 LEU B O 1
ATOM 2480 N N . SER B 1 153 ? 13.484 18.719 1.031 1 95.81 153 SER B N 1
ATOM 2481 C CA . SER B 1 153 ? 13.734 19.781 0.048 1 95.81 153 SER B CA 1
ATOM 2482 C C . SER B 1 153 ? 12.586 19.891 -0.951 1 95.81 153 SER B C 1
ATOM 2484 O O . SER B 1 153 ? 11.945 18.891 -1.275 1 95.81 153 SER B O 1
ATOM 2486 N N . ASP B 1 154 ? 12.383 21.031 -1.478 1 95.06 154 ASP B N 1
ATOM 2487 C CA . ASP B 1 154 ? 11.336 21.266 -2.461 1 95.06 154 ASP B CA 1
ATOM 2488 C C . ASP B 1 154 ? 11.695 20.641 -3.809 1 95.06 154 ASP B C 1
ATOM 2490 O O . ASP B 1 154 ? 12.844 20.734 -4.25 1 95.06 154 ASP B O 1
ATOM 2494 N N . LEU B 1 155 ? 10.703 19.906 -4.359 1 90.19 155 LEU B N 1
ATOM 2495 C CA . LEU B 1 155 ? 10.828 19.453 -5.742 1 90.19 155 LEU B CA 1
ATOM 2496 C C . LEU B 1 155 ? 10.164 20.438 -6.699 1 90.19 155 LEU B C 1
ATOM 2498 O O . LEU B 1 155 ? 9.062 20.922 -6.426 1 90.19 155 LEU B O 1
ATOM 2502 N N . PRO B 1 156 ? 10.961 20.766 -7.762 1 80.69 156 PRO B N 1
ATOM 2503 C CA . PRO B 1 156 ? 10.328 21.641 -8.75 1 80.69 156 PRO B CA 1
ATOM 2504 C C . PRO B 1 156 ? 9.086 21.016 -9.375 1 80.69 156 PRO B C 1
ATOM 2506 O O . PRO B 1 156 ? 9.047 19.812 -9.602 1 80.69 156 PRO B O 1
ATOM 2509 N N . MET B 1 157 ? 7.953 21.484 -9.305 1 63.94 157 MET B N 1
ATOM 2510 C CA . MET B 1 157 ? 6.688 20.969 -9.812 1 63.94 157 MET B CA 1
ATOM 2511 C C . MET B 1 157 ? 6.633 21.062 -11.336 1 63.94 157 MET B C 1
ATOM 2513 O O . MET B 1 157 ? 5.551 21.031 -11.922 1 63.94 157 MET B O 1
ATOM 2517 N N . ALA B 1 158 ? 7.625 21.156 -12.039 1 56.03 158 ALA B N 1
ATOM 2518 C CA . ALA B 1 158 ? 7.52 21.281 -13.492 1 56.03 158 ALA B CA 1
ATOM 2519 C C . ALA B 1 158 ? 6.688 20.141 -14.078 1 56.03 158 ALA B C 1
ATOM 2521 O O . ALA B 1 158 ? 6.039 20.297 -15.109 1 56.03 158 ALA B O 1
ATOM 2522 N N . TRP B 1 159 ? 6.695 19.062 -13.578 1 51.41 159 TRP B N 1
ATOM 2523 C CA . TRP B 1 159 ? 6.078 17.922 -14.242 1 51.41 159 TRP B CA 1
ATOM 2524 C C . TRP B 1 159 ? 4.562 18.047 -14.258 1 51.41 159 TRP B C 1
ATOM 2526 O O . TRP B 1 159 ? 3.877 17.344 -15.008 1 51.41 159 TRP B O 1
ATOM 2536 N N . LEU B 1 160 ? 3.969 18.609 -13.164 1 50 160 LEU B N 1
ATOM 2537 C CA . LEU B 1 160 ? 2.545 18.906 -13.297 1 50 160 LEU B CA 1
ATOM 2538 C C . LEU B 1 160 ? 2.305 19.922 -14.406 1 50 160 LEU B C 1
ATOM 2540 O O . LEU B 1 160 ? 1.155 20.219 -14.742 1 50 160 LEU B O 1
ATOM 2544 N N . SER B 1 161 ? 3.314 20.594 -14.812 1 41.5 161 SER B N 1
ATOM 2545 C CA . SER B 1 161 ? 3.102 21.516 -15.922 1 41.5 161 SER B CA 1
ATOM 2546 C C . SER B 1 161 ? 2.695 20.766 -17.188 1 41.5 161 SER B C 1
ATOM 2548 O O . SER B 1 161 ? 3.312 19.766 -17.547 1 41.5 161 SER B O 1
ATOM 2550 N N . LEU B 1 162 ? 1.392 20.75 -17.594 1 36.84 162 LEU B N 1
ATOM 2551 C CA . LEU B 1 162 ? 0.969 20.391 -18.938 1 36.84 162 LEU B CA 1
ATOM 2552 C C . LEU B 1 162 ? 2.055 20.734 -19.953 1 36.84 162 LEU B C 1
ATOM 2554 O O . LEU B 1 162 ? 2.578 21.844 -19.969 1 36.84 162 LEU B O 1
ATOM 2558 N N . ASP B 1 163 ? 2.936 19.844 -20.172 1 32.44 163 ASP B N 1
ATOM 2559 C CA . ASP B 1 163 ? 3.654 20.156 -21.406 1 32.44 163 ASP B CA 1
ATOM 2560 C C . ASP B 1 163 ? 2.701 20.656 -22.5 1 32.44 163 ASP B C 1
ATOM 2562 O O . ASP B 1 163 ? 1.794 19.938 -22.922 1 32.44 163 ASP B O 1
ATOM 2566 N N . PRO B 1 164 ? 2.463 21.922 -22.734 1 31.95 164 PRO B N 1
ATOM 2567 C CA . PRO B 1 164 ? 1.733 22.422 -23.906 1 31.95 164 PRO B CA 1
ATOM 2568 C C . PRO B 1 164 ? 2.182 21.75 -25.203 1 31.95 164 PRO B C 1
ATOM 2570 O O . PRO B 1 164 ? 1.606 22.016 -26.266 1 31.95 164 PRO B O 1
ATOM 2573 N N . SER B 1 165 ? 3.332 21.125 -25.234 1 29.33 165 SER B N 1
ATOM 2574 C CA . SER B 1 165 ? 3.715 20.812 -26.609 1 29.33 165 SER B CA 1
ATOM 2575 C C . SER B 1 165 ? 2.906 19.641 -27.141 1 29.33 165 SER B C 1
ATOM 2577 O O . SER B 1 165 ? 2.967 19.328 -28.328 1 29.33 165 SER B O 1
ATOM 2579 N N . HIS B 1 166 ? 2.506 18.531 -26.344 1 25.39 166 HIS B N 1
ATOM 2580 C CA . HIS B 1 166 ? 1.71 17.688 -27.234 1 25.39 166 HIS B CA 1
ATOM 2581 C C . HIS B 1 166 ? 0.232 18.047 -27.156 1 25.39 166 HIS B C 1
ATOM 2583 O O . HIS B 1 166 ? -0.269 18.453 -26.109 1 25.39 166 HIS B O 1
#